Protein AF-A0A6J4REQ0-F1 (afdb_monomer_lite)

Foldseek 3Di:
DDDDDPDAQADEDADFDDDDDDPVDDDDADDDDDPPADPDVVSNFVVRLVVSVVVCPPPVNVVVCPPPDDPDDDDDDDFQEDQPPQDQFAQRYGYAFSSNRQDHVVVRDGRVRSVVLVVVQVVLVVVCVVVVHRHRVSSCVSVVVSCPPCSVPPVVSVVVVVVVVVDPCCVVCVVVVVVVCVPPPPPDD

pLDDT: mean 72.54, std 17.69, range [32.34, 97.62]

Organism: NCBI:txid349277

InterPro domains:
  IPR036188 FAD/NAD(P)-binding domain superfamily [G3DSA:3.50.50.60] (21-180)
  IPR036188 FAD/NAD(P)-binding domain superfamily [SSF51905] (8-167)
  IPR050407 Geranylgeranyl Reductase [PTHR42685] (25-147)

Structure (mmCIF, N/CA/C/O backbone):
data_AF-A0A6J4REQ0-F1
#
_entry.id   AF-A0A6J4REQ0-F1
#
loop_
_atom_site.group_PDB
_atom_site.id
_atom_site.type_symbol
_atom_site.label_atom_id
_atom_site.label_alt_id
_atom_site.label_comp_id
_atom_site.label_asym_id
_atom_site.label_entity_id
_atom_site.label_seq_id
_atom_site.pdbx_PDB_ins_code
_atom_site.Cartn_x
_atom_site.Cartn_y
_atom_site.Cartn_z
_atom_site.occupancy
_atom_site.B_iso_or_equiv
_atom_site.auth_seq_id
_atom_site.auth_comp_id
_atom_site.auth_asym_id
_atom_site.auth_atom_id
_atom_site.pdbx_PDB_model_num
ATOM 1 N N . MET A 1 1 ? -13.408 33.212 23.304 1.00 36.41 1 MET A N 1
ATOM 2 C CA . MET A 1 1 ? -12.923 32.969 21.928 1.00 36.41 1 MET A CA 1
ATOM 3 C C . MET A 1 1 ? -12.817 31.463 21.747 1.00 36.41 1 MET A C 1
ATOM 5 O O . MET A 1 1 ? -12.241 30.812 22.604 1.00 36.41 1 MET A O 1
ATOM 9 N N . GLN A 1 2 ? -13.510 30.929 20.742 1.00 41.34 2 GLN A N 1
ATOM 10 C CA . GLN A 1 2 ? -13.717 29.501 20.479 1.00 41.34 2 GLN A CA 1
ATOM 11 C C . GLN A 1 2 ? -12.450 28.873 19.875 1.00 41.34 2 GLN A C 1
ATOM 13 O O . GLN A 1 2 ? -11.990 29.359 18.849 1.00 41.34 2 GLN A O 1
ATOM 18 N N . ASN A 1 3 ? -11.938 27.787 20.460 1.00 39.38 3 ASN A N 1
ATOM 19 C CA . ASN A 1 3 ? -11.073 26.827 19.766 1.00 39.38 3 ASN A CA 1
ATOM 20 C C . ASN A 1 3 ? -11.840 25.503 19.726 1.00 39.38 3 ASN A C 1
ATOM 22 O O . ASN A 1 3 ? -11.927 24.807 20.733 1.00 39.38 3 ASN A O 1
ATOM 26 N N . GLY A 1 4 ? -12.479 25.214 18.592 1.00 41.38 4 GLY A N 1
ATOM 27 C CA . GLY A 1 4 ? -13.177 23.952 18.367 1.00 41.38 4 GLY A CA 1
ATOM 28 C C . GLY A 1 4 ? -12.172 22.809 18.263 1.00 41.38 4 GLY A C 1
ATOM 29 O O . GLY A 1 4 ? -11.427 22.721 17.289 1.00 41.38 4 GLY A O 1
ATOM 30 N N . GLU A 1 5 ? -12.140 21.948 19.275 1.00 46.41 5 GLU A N 1
ATOM 31 C CA . GLU A 1 5 ? -11.456 20.662 19.215 1.00 46.41 5 GLU A CA 1
ATOM 32 C C . GLU A 1 5 ? -12.194 19.770 18.210 1.00 46.41 5 GLU A C 1
ATOM 34 O O . GLU A 1 5 ? -13.300 19.298 18.472 1.00 46.41 5 GLU A O 1
ATOM 39 N N . ASN A 1 6 ? -11.598 19.533 17.043 1.00 42.44 6 ASN A N 1
ATOM 40 C CA . ASN A 1 6 ? -12.056 18.483 16.134 1.00 42.44 6 ASN A CA 1
ATOM 41 C C . ASN A 1 6 ? -11.695 17.114 16.739 1.00 42.44 6 ASN A C 1
ATOM 43 O O . ASN A 1 6 ? -10.712 16.486 16.346 1.00 42.44 6 ASN A O 1
ATOM 47 N N . GLY A 1 7 ? -12.457 16.680 17.745 1.00 55.59 7 GLY A N 1
ATOM 48 C CA . GLY A 1 7 ? -12.392 15.332 18.300 1.00 55.59 7 GLY A CA 1
ATOM 49 C C . GLY A 1 7 ? -13.097 14.350 17.368 1.00 55.59 7 GLY A C 1
ATOM 50 O O . GLY A 1 7 ? -14.272 14.526 17.054 1.00 55.59 7 GLY A O 1
ATOM 51 N N . PHE A 1 8 ? -12.385 13.324 16.909 1.00 71.56 8 PHE A N 1
ATOM 52 C CA . PHE A 1 8 ? -12.965 12.242 16.117 1.00 71.56 8 PHE A CA 1
ATOM 53 C C . PHE A 1 8 ? -13.113 10.995 16.988 1.00 71.56 8 PHE A C 1
ATOM 55 O O . PHE A 1 8 ? -12.131 10.529 17.562 1.00 71.56 8 PHE A O 1
ATOM 62 N N . ASP A 1 9 ? -14.317 10.422 17.035 1.00 78.25 9 ASP A N 1
ATOM 63 C CA . ASP A 1 9 ? -14.566 9.135 17.705 1.00 78.25 9 ASP A CA 1
ATOM 64 C C . ASP A 1 9 ? -13.905 7.960 16.955 1.00 78.25 9 ASP A C 1
ATOM 66 O O . ASP A 1 9 ? -13.489 6.961 17.547 1.00 78.25 9 ASP A O 1
ATOM 70 N N . LEU A 1 10 ? -13.813 8.079 15.625 1.00 76.38 10 LEU A N 1
ATOM 71 C CA . LEU A 1 10 ? -13.232 7.084 14.732 1.00 76.38 10 LEU A CA 1
ATOM 72 C C . LEU A 1 10 ? -12.588 7.755 13.519 1.00 76.38 10 LEU A C 1
ATOM 74 O O . LEU A 1 10 ? -13.236 8.509 12.795 1.00 76.38 10 LEU A O 1
ATOM 78 N N . VAL A 1 11 ? -11.338 7.395 13.248 1.00 76.94 11 VAL A N 1
ATOM 79 C CA . VAL A 1 11 ? -10.621 7.768 12.030 1.00 76.94 11 VAL A CA 1
ATOM 80 C C . VAL A 1 11 ? -10.490 6.538 11.136 1.00 76.94 11 VAL A C 1
ATOM 82 O O . VAL A 1 11 ? -10.014 5.484 11.564 1.00 76.94 11 VAL A O 1
ATOM 85 N N . VAL A 1 12 ? -10.902 6.671 9.875 1.00 75.69 12 VAL A N 1
ATOM 86 C CA . VAL A 1 12 ? -10.697 5.649 8.842 1.00 75.69 12 VAL A CA 1
ATOM 87 C C . VAL A 1 12 ? -9.703 6.194 7.827 1.00 75.69 12 VAL A C 1
ATOM 89 O O . VAL A 1 12 ? -9.982 7.181 7.152 1.00 75.69 12 VAL A O 1
ATOM 92 N N . VAL A 1 13 ? -8.536 5.559 7.722 1.00 76.81 13 VAL A N 1
ATOM 93 C CA . VAL A 1 13 ? -7.480 5.963 6.784 1.00 76.81 13 VAL A CA 1
ATOM 94 C C . VAL A 1 13 ? -7.410 4.950 5.655 1.00 76.81 13 VAL A C 1
ATOM 96 O O . VAL A 1 13 ? -7.183 3.765 5.904 1.00 76.81 13 VAL A O 1
ATOM 99 N N . GLY A 1 14 ? -7.584 5.417 4.420 1.00 48.62 14 GLY A N 1
ATOM 100 C CA . GLY A 1 14 ? -7.487 4.600 3.218 1.00 48.62 14 GLY A CA 1
ATOM 101 C C . GLY A 1 14 ? -6.702 5.298 2.115 1.00 48.62 14 GLY A C 1
ATOM 102 O O . GLY A 1 14 ? -6.758 6.516 1.980 1.00 48.62 14 GLY A O 1
ATOM 103 N N . ALA A 1 15 ? -5.990 4.507 1.323 1.00 54.12 15 ALA A N 1
ATOM 104 C CA . ALA A 1 15 ? -5.426 4.907 0.040 1.00 54.12 15 ALA A CA 1
ATOM 105 C C . ALA A 1 15 ? -5.624 3.745 -0.944 1.00 54.12 15 ALA A C 1
ATOM 107 O O . ALA A 1 15 ? -5.609 2.584 -0.528 1.00 54.12 15 ALA A O 1
ATOM 108 N N . GLY A 1 16 ? -5.883 4.062 -2.212 1.00 44.91 16 GLY A N 1
ATOM 109 C CA . GLY A 1 16 ? -5.980 3.091 -3.302 1.00 44.91 16 GLY A CA 1
ATOM 110 C C . GLY A 1 16 ? -4.956 3.418 -4.394 1.00 44.91 16 GLY A C 1
ATOM 111 O O . GLY A 1 16 ? -4.564 4.584 -4.500 1.00 44.91 16 GLY A O 1
ATOM 112 N N . PRO A 1 17 ? -4.527 2.439 -5.211 1.00 50.34 17 PRO A N 1
ATOM 113 C CA . PRO A 1 17 ? -3.577 2.703 -6.284 1.00 50.34 17 PRO A CA 1
ATOM 114 C C . PRO A 1 17 ? -4.143 3.665 -7.333 1.00 50.34 17 PRO A C 1
ATOM 116 O O . PRO A 1 17 ? -5.315 3.582 -7.704 1.00 50.34 17 PRO A O 1
ATOM 119 N N . GLY A 1 18 ? -3.278 4.553 -7.826 1.00 44.22 18 GLY A N 1
ATOM 120 C CA . GLY A 1 18 ? -3.540 5.390 -8.989 1.00 44.22 18 GLY A CA 1
ATOM 121 C C . GLY A 1 18 ? -3.428 4.586 -10.284 1.00 44.22 18 GLY A C 1
ATOM 122 O O . GLY A 1 18 ? -2.445 3.878 -10.490 1.00 44.22 18 GLY A O 1
ATOM 123 N N . GLY A 1 19 ? -4.439 4.728 -11.140 1.00 45.19 19 GLY A N 1
ATOM 124 C CA . GLY A 1 19 ? -4.422 4.278 -12.530 1.00 45.19 19 GLY A CA 1
ATOM 125 C C . GLY A 1 19 ? -5.603 3.380 -12.903 1.00 45.19 19 GLY A C 1
ATOM 126 O O . GLY A 1 19 ? -5.598 2.187 -12.612 1.00 45.19 19 GLY A O 1
ATOM 127 N N . MET A 1 20 ? -6.586 3.937 -13.617 1.00 40.56 20 MET A N 1
ATOM 128 C CA . MET A 1 20 ? -7.491 3.173 -14.487 1.00 40.56 20 MET A CA 1
ATOM 129 C C . MET A 1 20 ? -7.044 3.401 -15.931 1.00 40.56 20 MET A C 1
ATOM 131 O O . MET A 1 20 ? -6.957 4.547 -16.361 1.00 40.56 20 MET A O 1
ATOM 135 N N . GLY A 1 21 ? -6.752 2.331 -16.671 1.00 44.06 21 GLY A N 1
ATOM 136 C CA . GLY A 1 21 ? -6.619 2.407 -18.127 1.00 44.06 21 GLY A CA 1
ATOM 137 C C . GLY A 1 21 ? -7.996 2.298 -18.779 1.00 44.06 21 GLY A C 1
ATOM 138 O O . GLY A 1 21 ? -8.813 1.478 -18.357 1.00 44.06 21 GLY A O 1
ATOM 139 N N . THR A 1 22 ? -8.272 3.120 -19.788 1.00 43.06 22 THR A N 1
ATOM 140 C CA . THR A 1 22 ? -9.411 2.921 -20.702 1.00 43.06 22 THR A CA 1
ATOM 141 C C . THR A 1 22 ? -8.898 2.316 -22.011 1.00 43.06 22 THR A C 1
ATOM 143 O O . THR A 1 22 ? -7.693 2.192 -22.198 1.00 43.06 22 THR A O 1
ATOM 146 N N . ALA A 1 23 ? -9.777 1.961 -22.953 1.00 51.78 23 ALA A N 1
ATOM 147 C CA . ALA A 1 23 ? -9.372 1.373 -24.240 1.00 51.78 23 ALA A CA 1
ATOM 148 C C . ALA A 1 23 ? -8.386 2.233 -25.073 1.00 51.78 23 ALA A C 1
ATOM 150 O O . ALA A 1 23 ? -7.827 1.732 -26.042 1.00 51.78 23 ALA A O 1
ATOM 151 N N . HIS A 1 24 ? -8.175 3.504 -24.704 1.00 64.56 24 HIS A N 1
ATOM 152 C CA . HIS A 1 24 ? -7.255 4.437 -25.364 1.00 64.56 24 HIS A CA 1
ATOM 153 C C . HIS A 1 24 ? -5.950 4.686 -24.579 1.00 64.56 24 HIS A C 1
ATOM 155 O O . HIS A 1 24 ? -4.980 5.172 -25.150 1.00 64.56 24 HIS A O 1
ATOM 161 N N . TRP A 1 25 ? -5.902 4.370 -23.279 1.00 68.25 25 TRP A N 1
ATOM 162 C CA . TRP A 1 25 ? -4.785 4.738 -22.401 1.00 68.25 25 TRP A CA 1
ATOM 163 C C . TRP A 1 25 ? -4.261 3.526 -21.637 1.00 68.25 25 TRP A C 1
ATOM 165 O O . TRP A 1 25 ? -5.028 2.801 -21.002 1.00 68.25 25 TRP A O 1
ATOM 175 N N . ALA A 1 26 ? -2.941 3.349 -21.641 1.00 69.56 26 ALA A N 1
ATOM 176 C CA . ALA A 1 26 ? -2.263 2.321 -20.866 1.00 69.56 26 ALA A CA 1
ATOM 177 C C . ALA A 1 26 ? -1.323 2.965 -19.845 1.00 69.56 26 ALA A C 1
ATOM 179 O O . ALA A 1 26 ? -0.513 3.824 -20.185 1.00 69.56 26 ALA A O 1
ATOM 180 N N . ASN A 1 27 ? -1.407 2.513 -18.594 1.00 74.69 27 ASN A N 1
ATOM 181 C CA . ASN A 1 27 ? -0.426 2.876 -17.579 1.00 74.69 27 ASN A CA 1
ATOM 182 C C . ASN A 1 27 ? 0.785 1.953 -17.719 1.00 74.69 27 ASN A C 1
ATOM 184 O O . ASN A 1 27 ? 0.636 0.732 -17.663 1.00 74.69 27 ASN A O 1
ATOM 188 N N . VAL A 1 28 ? 1.973 2.535 -17.871 1.00 79.38 28 VAL A N 1
ATOM 189 C CA . VAL A 1 28 ? 3.236 1.795 -17.964 1.00 79.38 28 VAL A CA 1
ATOM 190 C C . VAL A 1 28 ? 4.142 2.234 -16.825 1.00 79.38 28 VAL A C 1
ATOM 192 O O . VAL A 1 28 ? 4.454 3.414 -16.676 1.00 79.38 28 VAL A O 1
ATOM 195 N N . GLY A 1 29 ? 4.578 1.283 -16.008 1.00 77.25 29 GLY A N 1
ATOM 196 C CA . GLY A 1 29 ? 5.401 1.569 -14.844 1.00 77.25 29 GLY A CA 1
ATOM 197 C C . GLY A 1 29 ? 6.173 0.350 -14.376 1.00 77.25 29 GLY A C 1
ATOM 198 O O . GLY A 1 29 ? 5.869 -0.782 -14.749 1.00 77.25 29 GLY A O 1
ATOM 199 N N . ILE A 1 30 ? 7.172 0.609 -13.540 1.00 75.81 30 ILE A N 1
ATOM 200 C CA . ILE A 1 30 ? 8.004 -0.410 -12.910 1.00 75.81 30 ILE A CA 1
ATOM 201 C C . ILE A 1 30 ? 7.782 -0.390 -11.399 1.00 75.81 30 ILE A C 1
ATOM 203 O O . ILE A 1 30 ? 7.617 0.670 -10.794 1.00 75.81 30 ILE A O 1
ATOM 207 N N . ALA A 1 31 ? 7.792 -1.567 -10.780 1.00 74.25 31 ALA A N 1
ATOM 208 C CA . ALA A 1 31 ? 7.807 -1.705 -9.331 1.00 74.25 31 ALA A CA 1
ATOM 209 C C . ALA A 1 31 ? 9.201 -2.165 -8.901 1.00 74.25 31 ALA A C 1
ATOM 211 O O . ALA A 1 31 ? 9.673 -3.214 -9.335 1.00 74.25 31 ALA A O 1
ATOM 212 N N . VAL A 1 32 ? 9.857 -1.385 -8.041 1.00 73.19 32 VAL A N 1
ATOM 213 C CA . VAL A 1 32 ? 11.215 -1.678 -7.573 1.00 73.19 32 VAL A CA 1
ATOM 214 C C . VAL A 1 32 ? 11.179 -2.008 -6.088 1.00 73.19 32 VAL A C 1
ATOM 216 O O . VAL A 1 32 ? 10.644 -1.251 -5.279 1.00 73.19 32 VAL A O 1
ATOM 219 N N . TYR A 1 33 ? 11.777 -3.139 -5.726 1.00 67.44 33 TYR A N 1
ATOM 220 C CA . TYR A 1 33 ? 12.016 -3.527 -4.343 1.00 67.44 33 TYR A CA 1
ATOM 221 C C . TYR A 1 33 ? 13.524 -3.650 -4.131 1.00 67.44 33 TYR A C 1
ATOM 223 O O . TYR A 1 33 ? 14.162 -4.522 -4.716 1.00 67.44 33 TYR A O 1
ATOM 231 N N . GLY A 1 34 ? 14.124 -2.776 -3.321 1.00 61.41 34 GLY A N 1
ATOM 232 C CA . GLY A 1 34 ? 15.576 -2.779 -3.161 1.00 61.41 34 GLY A CA 1
ATOM 233 C C . GLY A 1 34 ? 16.063 -2.042 -1.921 1.00 61.41 34 GLY A C 1
ATOM 234 O O . GLY A 1 34 ? 15.552 -0.984 -1.574 1.00 61.41 34 GLY A O 1
ATOM 235 N N . ARG A 1 35 ? 17.097 -2.599 -1.274 1.00 57.84 35 ARG A N 1
ATOM 236 C CA . ARG A 1 35 ? 17.858 -1.933 -0.196 1.00 57.84 35 ARG A CA 1
ATOM 237 C C . ARG A 1 35 ? 18.909 -0.945 -0.717 1.00 57.84 35 ARG A C 1
ATOM 239 O O . ARG A 1 35 ? 19.464 -0.198 0.075 1.00 57.84 35 ARG A O 1
ATOM 246 N N . ASN A 1 36 ? 19.173 -0.960 -2.025 1.00 65.69 36 ASN A N 1
ATOM 247 C CA . ASN A 1 36 ? 20.242 -0.194 -2.674 1.00 65.69 36 ASN A CA 1
ATOM 248 C C . ASN A 1 36 ? 19.720 1.047 -3.420 1.00 65.69 36 ASN A C 1
ATOM 250 O O . ASN A 1 36 ? 20.429 1.603 -4.253 1.00 65.69 36 ASN A O 1
ATOM 254 N N . LEU A 1 37 ? 18.474 1.456 -3.164 1.00 78.00 37 LEU A N 1
ATOM 255 C CA . LEU A 1 37 ? 17.953 2.717 -3.680 1.00 78.00 37 LEU A CA 1
ATOM 256 C C . LEU A 1 37 ? 18.476 3.885 -2.828 1.00 78.00 37 LEU A C 1
ATOM 258 O O . LEU A 1 37 ? 18.645 3.715 -1.615 1.00 78.00 37 LEU A O 1
ATOM 262 N N . PRO A 1 38 ? 18.721 5.067 -3.423 1.00 82.44 38 PRO A N 1
ATOM 263 C CA . PRO A 1 38 ? 19.097 6.249 -2.660 1.00 82.44 38 PRO A CA 1
ATOM 264 C C . PRO A 1 38 ? 18.040 6.573 -1.599 1.00 82.44 38 PRO A C 1
ATOM 266 O O . PRO A 1 38 ? 16.843 6.505 -1.866 1.00 82.44 38 PRO A O 1
ATOM 269 N N . GLY A 1 39 ? 18.480 6.931 -0.392 1.00 80.94 39 GLY A N 1
ATOM 270 C CA . GLY A 1 39 ? 17.570 7.372 0.671 1.00 80.94 39 GLY A CA 1
ATOM 271 C C . GLY A 1 39 ? 17.142 8.837 0.540 1.00 80.94 39 GLY A C 1
ATOM 272 O O . GLY A 1 39 ? 16.127 9.232 1.105 1.00 80.94 39 GLY A O 1
ATOM 273 N N . GLU A 1 40 ? 17.917 9.645 -0.190 1.00 89.25 40 GLU A N 1
ATOM 274 C CA . GLU A 1 40 ? 17.600 11.051 -0.445 1.00 89.25 40 GLU A CA 1
ATOM 275 C C . GLU A 1 40 ? 16.492 11.144 -1.518 1.00 89.25 40 GLU A C 1
ATOM 277 O O . GLU A 1 40 ? 16.629 10.505 -2.566 1.00 89.25 40 GLU A O 1
ATOM 282 N N . PRO A 1 41 ? 15.387 11.881 -1.276 1.00 86.12 41 PRO A N 1
ATOM 283 C CA . PRO A 1 41 ? 14.215 11.869 -2.154 1.00 86.12 41 PRO A CA 1
ATOM 284 C C . PRO A 1 41 ? 14.475 12.247 -3.615 1.00 86.12 41 PRO A C 1
ATOM 286 O O . PRO A 1 41 ? 13.915 11.609 -4.507 1.00 86.12 41 PRO A O 1
ATOM 289 N N . ALA A 1 42 ? 15.303 13.259 -3.888 1.00 88.12 42 ALA A N 1
ATOM 290 C CA . ALA A 1 42 ? 15.570 13.681 -5.263 1.00 88.12 42 ALA A CA 1
ATOM 291 C C . ALA A 1 42 ? 16.422 12.646 -6.014 1.00 88.12 42 ALA A C 1
ATOM 293 O O . ALA A 1 42 ? 16.123 12.304 -7.159 1.00 88.12 42 ALA A O 1
ATOM 294 N N . ALA A 1 43 ? 17.440 12.092 -5.355 1.00 88.00 43 ALA A N 1
ATOM 295 C CA . ALA A 1 43 ? 18.263 11.013 -5.885 1.00 88.00 43 ALA A CA 1
ATOM 296 C C . ALA A 1 43 ? 17.451 9.728 -6.109 1.00 88.00 43 ALA A C 1
ATOM 298 O O . ALA A 1 43 ? 17.657 9.041 -7.110 1.00 88.00 43 ALA A O 1
ATOM 299 N N . LEU A 1 44 ? 16.508 9.416 -5.215 1.00 86.56 44 LEU A N 1
ATOM 300 C CA . LEU A 1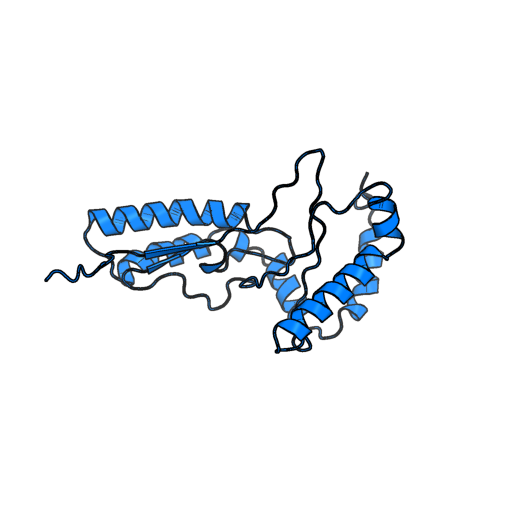 44 ? 15.582 8.295 -5.370 1.00 86.56 44 LEU A CA 1
ATOM 301 C C . LEU A 1 44 ? 14.721 8.471 -6.621 1.00 86.56 44 LEU A C 1
ATOM 303 O O . LEU A 1 44 ? 14.662 7.575 -7.459 1.00 86.56 44 LEU A O 1
ATOM 307 N N . GLU A 1 45 ? 14.084 9.632 -6.764 1.00 87.88 45 GLU A N 1
ATOM 308 C CA . GLU A 1 45 ? 13.236 9.941 -7.914 1.00 87.88 45 GLU A CA 1
ATOM 309 C C . GLU A 1 45 ? 14.029 9.873 -9.227 1.00 87.88 45 GLU A C 1
ATOM 311 O O . GLU A 1 45 ? 13.567 9.275 -10.199 1.00 87.88 45 GLU A O 1
ATOM 316 N N . ALA A 1 46 ? 15.249 10.418 -9.253 1.00 88.81 46 ALA A N 1
ATOM 317 C CA . ALA A 1 46 ? 16.135 10.352 -10.413 1.00 88.81 46 ALA A CA 1
ATOM 318 C C . ALA A 1 46 ? 16.512 8.906 -10.777 1.00 88.81 46 ALA A C 1
ATOM 320 O O . ALA A 1 46 ? 16.453 8.531 -11.949 1.00 88.81 46 ALA A O 1
ATOM 321 N N . ALA A 1 47 ? 16.842 8.074 -9.784 1.00 88.00 47 ALA A N 1
ATOM 322 C CA . ALA A 1 47 ? 17.153 6.664 -10.001 1.00 88.00 47 ALA A CA 1
ATOM 323 C C . ALA A 1 47 ? 15.946 5.891 -10.556 1.00 88.00 47 ALA A C 1
ATOM 325 O O . ALA A 1 47 ? 16.090 5.120 -11.503 1.00 88.00 47 ALA A O 1
ATOM 326 N N . LEU A 1 48 ? 14.745 6.127 -10.017 1.00 88.00 48 LEU A N 1
ATOM 327 C CA . LEU A 1 48 ? 13.516 5.495 -10.504 1.00 88.00 48 LEU A CA 1
ATOM 328 C C . LEU A 1 48 ? 13.183 5.919 -11.940 1.00 88.00 48 LEU A C 1
ATOM 330 O O . LEU A 1 48 ? 12.792 5.072 -12.742 1.00 88.00 48 LEU A O 1
ATOM 334 N N . ARG A 1 49 ? 13.395 7.195 -12.288 1.00 88.19 49 ARG A N 1
ATOM 335 C CA . ARG A 1 49 ? 13.240 7.688 -13.667 1.00 88.19 49 ARG A CA 1
ATOM 336 C C . ARG A 1 49 ? 14.221 7.027 -14.623 1.00 88.19 49 ARG A C 1
ATOM 338 O O . ARG A 1 49 ? 13.810 6.638 -15.710 1.00 88.19 49 ARG A O 1
ATOM 345 N N . SER A 1 50 ? 15.483 6.878 -14.218 1.00 89.12 50 SER A N 1
ATOM 346 C CA . SER A 1 50 ? 16.490 6.178 -15.024 1.00 89.12 50 SER A CA 1
ATOM 347 C C . SER A 1 50 ? 16.065 4.738 -15.293 1.00 89.12 50 SER A C 1
ATOM 349 O O . SER A 1 50 ? 15.995 4.333 -16.445 1.00 89.12 50 SER A O 1
ATOM 351 N N . LEU A 1 51 ? 15.680 4.000 -14.246 1.00 87.00 51 LEU A N 1
ATOM 352 C CA . LEU A 1 51 ? 15.236 2.611 -14.374 1.00 87.00 51 LEU A CA 1
ATOM 353 C C . LEU A 1 51 ? 13.999 2.470 -15.271 1.00 87.00 51 LEU A C 1
ATOM 355 O O . LEU A 1 51 ? 13.905 1.521 -16.046 1.00 87.00 51 LEU A O 1
ATOM 359 N N . GLN A 1 52 ? 13.039 3.396 -15.175 1.00 88.00 52 GLN A N 1
ATOM 360 C CA . GLN A 1 52 ? 11.877 3.382 -16.062 1.00 88.00 52 GLN A CA 1
ATOM 361 C C . GLN A 1 52 ? 12.288 3.687 -17.507 1.00 88.00 52 GLN A C 1
ATOM 363 O O . GLN A 1 52 ? 11.789 3.037 -18.421 1.00 88.00 52 GLN A O 1
ATOM 368 N N . GLY A 1 53 ? 13.195 4.644 -17.718 1.00 89.00 53 GLY A N 1
ATOM 369 C CA . GLY A 1 53 ? 13.737 4.967 -19.036 1.00 89.00 53 GLY A CA 1
ATOM 370 C C . GLY A 1 53 ? 14.407 3.762 -19.694 1.00 89.00 53 GLY A C 1
ATOM 371 O O . GLY A 1 53 ? 14.089 3.446 -20.838 1.00 89.00 53 GLY A O 1
ATOM 372 N N . ASP A 1 54 ? 15.246 3.046 -18.945 1.00 89.62 54 ASP A N 1
ATOM 373 C CA . ASP A 1 54 ? 15.911 1.827 -19.412 1.00 89.62 54 ASP A CA 1
ATOM 374 C C . ASP A 1 54 ? 14.884 0.742 -19.779 1.00 89.62 54 ASP A C 1
ATOM 376 O O . ASP A 1 54 ? 14.951 0.162 -20.860 1.00 89.62 54 ASP A O 1
ATOM 380 N N . PHE A 1 55 ? 13.865 0.531 -18.938 1.00 86.75 55 PHE A N 1
ATOM 381 C CA . PHE A 1 55 ? 12.778 -0.411 -19.222 1.00 86.75 55 PHE A CA 1
ATOM 382 C C . PHE A 1 55 ? 11.983 -0.049 -20.486 1.00 86.75 55 PHE A C 1
ATOM 384 O O . PHE A 1 55 ? 11.646 -0.925 -21.279 1.00 86.75 55 PHE A O 1
ATOM 391 N N . LEU A 1 56 ? 11.676 1.232 -20.695 1.00 88.31 56 LEU A N 1
ATOM 392 C CA . LEU A 1 56 ? 10.961 1.693 -21.889 1.00 88.31 56 LEU A CA 1
ATOM 393 C C . LEU A 1 56 ? 11.811 1.562 -23.162 1.00 88.31 56 LEU A C 1
ATOM 395 O O . LEU A 1 56 ? 11.252 1.423 -24.250 1.00 88.31 56 LEU A O 1
ATOM 399 N N . ALA A 1 57 ? 13.140 1.597 -23.030 1.00 90.56 57 ALA A N 1
ATOM 400 C CA . ALA A 1 57 ? 14.080 1.415 -24.130 1.00 90.56 57 ALA A CA 1
ATOM 401 C C . ALA A 1 57 ? 14.269 -0.058 -24.538 1.00 90.56 57 ALA A C 1
ATOM 403 O O . ALA A 1 57 ? 14.819 -0.318 -25.612 1.00 90.56 57 ALA A O 1
ATOM 404 N N . GLU A 1 58 ? 13.798 -1.020 -23.736 1.00 89.62 58 GLU A N 1
ATOM 405 C CA . GLU A 1 58 ? 13.877 -2.442 -24.075 1.00 89.62 58 GLU A CA 1
ATOM 406 C C . GLU A 1 58 ? 13.175 -2.732 -25.416 1.00 89.62 58 GLU A C 1
ATOM 408 O O . GLU A 1 58 ? 12.017 -2.338 -25.604 1.00 89.62 58 GLU A O 1
ATOM 413 N N . PRO A 1 59 ? 13.805 -3.460 -26.362 1.00 91.31 59 PRO A N 1
ATOM 414 C CA . PRO A 1 59 ? 13.286 -3.609 -27.725 1.00 91.31 59 PRO A CA 1
ATOM 415 C C . PRO A 1 59 ? 11.882 -4.216 -27.829 1.00 91.31 59 PRO A C 1
ATOM 417 O O . PRO A 1 59 ? 11.175 -3.988 -28.813 1.00 91.31 59 PRO A O 1
ATOM 420 N N . GLU A 1 60 ? 11.485 -5.047 -26.864 1.00 85.31 60 GLU A N 1
ATOM 421 C CA . GLU A 1 60 ? 10.139 -5.622 -26.797 1.00 85.31 60 GLU A CA 1
ATOM 422 C C . GLU A 1 60 ? 9.111 -4.571 -26.353 1.00 85.31 60 GLU A C 1
ATOM 424 O O . GLU A 1 60 ? 8.091 -4.396 -27.020 1.00 85.31 60 GLU A O 1
ATOM 429 N N . VAL A 1 61 ? 9.425 -3.806 -25.306 1.00 83.69 61 VAL A N 1
ATOM 430 C CA . VAL A 1 61 ? 8.565 -2.751 -24.750 1.00 83.69 61 VAL A CA 1
ATOM 431 C C . VAL A 1 61 ? 8.417 -1.595 -25.737 1.00 83.69 61 VAL A C 1
ATOM 433 O O . VAL A 1 61 ? 7.297 -1.186 -26.042 1.00 83.69 61 VAL A O 1
ATOM 436 N N . ALA A 1 62 ? 9.522 -1.128 -26.320 1.00 88.06 62 ALA A N 1
ATOM 437 C CA . ALA A 1 62 ? 9.518 -0.069 -27.327 1.00 88.06 62 ALA A CA 1
ATOM 438 C C . ALA A 1 62 ? 8.659 -0.433 -28.551 1.00 88.06 62 ALA A C 1
ATOM 440 O O . ALA A 1 62 ? 7.985 0.422 -29.127 1.00 88.06 62 ALA A O 1
ATOM 441 N N . ARG A 1 63 ? 8.635 -1.716 -28.937 1.00 88.75 63 ARG A N 1
ATOM 442 C CA . ARG A 1 63 ? 7.779 -2.212 -30.023 1.00 88.75 63 ARG A CA 1
ATOM 443 C C . ARG A 1 63 ? 6.307 -2.242 -29.623 1.00 88.75 63 ARG A C 1
ATOM 445 O O . ARG A 1 63 ? 5.468 -1.851 -30.428 1.00 88.75 63 ARG A O 1
ATOM 452 N N . MET A 1 64 ? 5.993 -2.682 -28.403 1.00 84.38 64 MET A N 1
ATOM 453 C CA . MET A 1 64 ? 4.622 -2.681 -27.874 1.00 84.38 64 MET A CA 1
ATOM 454 C C . MET A 1 64 ? 4.039 -1.268 -27.783 1.00 84.38 64 MET A C 1
ATOM 456 O O . MET A 1 64 ? 2.852 -1.080 -28.024 1.00 84.38 64 MET A O 1
ATOM 460 N N . LEU A 1 65 ? 4.876 -0.283 -27.458 1.00 87.56 65 LEU A N 1
ATOM 461 C CA . LEU A 1 65 ? 4.498 1.125 -27.325 1.00 87.56 65 LEU A CA 1
ATOM 462 C C . LEU A 1 65 ? 4.706 1.925 -28.619 1.00 87.56 65 LEU A C 1
ATOM 464 O O . LEU A 1 65 ? 4.685 3.155 -28.598 1.00 87.56 65 LEU A O 1
ATOM 468 N N . SER A 1 66 ? 4.919 1.255 -29.755 1.00 90.88 66 SER A N 1
ATOM 469 C CA . SER A 1 66 ? 5.133 1.934 -31.031 1.00 90.88 66 SER A CA 1
ATOM 470 C C . SER A 1 66 ? 3.929 2.811 -31.388 1.00 90.88 66 SER A C 1
ATOM 472 O O . SER A 1 66 ? 2.796 2.337 -31.448 1.00 90.88 66 SER A O 1
ATOM 474 N N . GLY A 1 67 ? 4.178 4.104 -31.611 1.00 88.06 67 GLY A N 1
ATOM 475 C CA . GLY A 1 67 ? 3.132 5.089 -31.903 1.00 88.06 67 GLY A CA 1
ATOM 476 C C . GLY A 1 67 ? 2.403 5.644 -30.675 1.00 88.06 67 GLY A C 1
ATOM 477 O O . GLY A 1 67 ? 1.537 6.499 -30.840 1.00 88.06 67 GLY A O 1
ATOM 478 N N . ALA A 1 68 ? 2.752 5.212 -29.459 1.00 87.69 68 ALA A N 1
ATOM 479 C CA . ALA A 1 68 ? 2.258 5.825 -28.233 1.00 87.69 68 ALA A CA 1
ATOM 480 C C . ALA A 1 68 ? 3.031 7.113 -27.908 1.00 87.69 68 ALA A C 1
ATOM 482 O O . ALA A 1 68 ? 4.237 7.212 -28.141 1.00 87.69 68 ALA A O 1
ATOM 483 N N . SER A 1 69 ? 2.341 8.086 -27.316 1.00 87.25 69 SER A N 1
ATOM 484 C CA . SER A 1 69 ? 2.943 9.285 -26.731 1.00 87.25 69 SER A CA 1
ATOM 485 C C . SER A 1 69 ? 2.692 9.312 -25.222 1.00 87.25 69 SER A C 1
ATOM 487 O O . SER A 1 69 ? 1.589 8.970 -24.791 1.00 87.25 69 SER A O 1
ATOM 489 N N . PRO A 1 70 ? 3.677 9.714 -24.402 1.00 86.00 70 PRO A N 1
ATOM 490 C CA . PRO A 1 70 ? 3.457 9.894 -22.975 1.00 86.00 70 PRO A CA 1
ATOM 491 C C . PRO A 1 70 ? 2.509 11.074 -22.734 1.00 86.00 70 PRO A C 1
ATOM 493 O O . PRO A 1 70 ? 2.784 12.186 -23.179 1.00 86.00 70 PRO A O 1
ATOM 496 N N . GLU A 1 71 ? 1.413 10.823 -22.020 1.00 84.88 71 GLU A N 1
ATOM 497 C CA . GLU A 1 71 ? 0.441 11.863 -21.646 1.00 84.88 71 GLU A CA 1
ATOM 498 C C . GLU A 1 71 ? 0.901 12.661 -20.422 1.00 84.88 71 GLU A C 1
ATOM 500 O O . GLU A 1 71 ? 0.690 13.866 -20.312 1.00 84.88 71 GLU A O 1
ATOM 505 N N . GLU A 1 72 ? 1.570 11.979 -19.494 1.00 82.06 72 GLU A N 1
ATOM 506 C CA . GLU A 1 72 ? 2.000 12.544 -18.225 1.00 82.06 72 GLU A CA 1
ATOM 507 C C . GLU A 1 72 ? 3.468 12.221 -17.949 1.00 82.06 72 GLU A C 1
ATOM 509 O O . GLU A 1 72 ? 4.047 11.257 -18.458 1.00 82.06 72 GLU A O 1
ATOM 514 N N . THR A 1 73 ? 4.075 13.036 -17.087 1.00 82.31 73 THR A N 1
ATOM 515 C CA . THR A 1 73 ? 5.405 12.748 -16.550 1.00 82.31 73 THR A CA 1
ATOM 516 C C . THR A 1 73 ? 5.309 11.615 -15.530 1.00 82.31 73 THR A C 1
ATOM 518 O O . THR A 1 73 ? 4.413 11.620 -14.688 1.00 82.31 73 THR A O 1
ATOM 521 N N . MET A 1 74 ? 6.274 10.686 -15.537 1.00 81.50 74 MET A N 1
ATOM 522 C CA . MET A 1 74 ? 6.366 9.641 -14.509 1.00 81.50 74 MET A CA 1
ATOM 523 C C . MET A 1 74 ? 6.283 10.247 -13.106 1.00 81.50 74 MET A C 1
ATOM 525 O O . MET A 1 74 ? 7.001 11.204 -12.805 1.00 81.50 74 MET A O 1
ATOM 529 N N . ALA A 1 75 ? 5.470 9.644 -12.246 1.00 80.38 75 ALA A N 1
ATOM 530 C CA . ALA A 1 75 ? 5.453 9.909 -10.818 1.00 80.38 75 ALA A CA 1
ATOM 531 C C . ALA A 1 75 ? 5.724 8.611 -10.053 1.00 80.38 75 ALA A C 1
ATOM 533 O O . ALA A 1 75 ? 5.125 7.576 -10.352 1.00 80.38 75 ALA A O 1
ATOM 534 N N . SER A 1 76 ? 6.599 8.664 -9.049 1.00 79.19 76 SER A N 1
ATOM 535 C CA . SER A 1 76 ? 6.804 7.539 -8.142 1.00 79.19 76 SER A CA 1
ATOM 536 C C . SER A 1 76 ? 5.853 7.598 -6.942 1.00 79.19 76 SER A C 1
ATOM 538 O O . SER A 1 76 ? 5.411 8.662 -6.496 1.00 79.19 76 SER A O 1
ATOM 540 N N . ARG A 1 77 ? 5.500 6.424 -6.413 1.00 76.75 77 ARG A N 1
ATOM 541 C CA . ARG A 1 77 ? 4.728 6.274 -5.176 1.00 76.75 77 ARG A CA 1
ATOM 542 C C . ARG A 1 77 ? 5.329 5.146 -4.352 1.00 76.75 77 ARG A C 1
ATOM 544 O O . ARG A 1 77 ? 5.703 4.105 -4.889 1.00 76.75 77 ARG A O 1
ATOM 551 N N . ILE A 1 78 ? 5.394 5.353 -3.040 1.00 73.56 78 ILE A N 1
ATOM 552 C CA . ILE A 1 78 ? 5.791 4.309 -2.097 1.00 73.56 78 ILE A CA 1
ATOM 553 C C . ILE A 1 78 ? 4.542 3.530 -1.707 1.00 73.56 78 ILE A C 1
ATOM 555 O O . ILE A 1 78 ? 3.575 4.105 -1.207 1.00 73.56 78 ILE A O 1
ATOM 559 N N . PHE A 1 79 ? 4.592 2.216 -1.897 1.00 66.44 79 PHE A N 1
ATOM 560 C CA . PHE A 1 79 ? 3.531 1.308 -1.485 1.00 66.44 79 PHE A CA 1
ATOM 561 C C . PHE A 1 79 ? 3.944 0.560 -0.221 1.00 66.44 79 PHE A C 1
ATOM 563 O O . PHE A 1 79 ? 5.054 0.030 -0.125 1.00 66.44 79 PHE A O 1
ATOM 570 N N . ALA A 1 80 ? 3.033 0.474 0.747 1.00 62.97 80 ALA A N 1
ATOM 571 C CA . ALA A 1 80 ? 3.208 -0.398 1.900 1.00 62.97 80 ALA A CA 1
ATOM 572 C C . ALA A 1 80 ? 3.052 -1.859 1.442 1.00 62.97 80 ALA A C 1
ATOM 574 O O . ALA A 1 80 ? 1.950 -2.404 1.376 1.00 62.97 80 ALA A O 1
ATOM 575 N N . SER A 1 81 ? 4.166 -2.485 1.063 1.00 58.28 81 SER A N 1
ATOM 576 C CA . SER A 1 81 ? 4.152 -3.820 0.464 1.00 58.28 81 SER A CA 1
ATOM 577 C C . SER A 1 81 ? 3.756 -4.914 1.462 1.00 58.28 81 SER A C 1
ATOM 579 O O . SER A 1 81 ? 4.237 -4.967 2.595 1.00 58.28 81 SER A O 1
ATOM 581 N N . SER A 1 82 ? 2.930 -5.850 0.988 1.00 56.22 82 SER A N 1
ATOM 582 C CA . SER A 1 82 ? 2.753 -7.213 1.522 1.00 56.22 82 SER A CA 1
ATOM 583 C C . SER A 1 82 ? 2.088 -7.360 2.896 1.00 56.22 82 SER A C 1
ATOM 585 O O . SER A 1 82 ? 1.942 -8.483 3.377 1.00 56.22 82 SER A O 1
ATOM 587 N N . GLY A 1 83 ? 1.655 -6.271 3.539 1.00 57.94 83 GLY A N 1
ATOM 588 C CA . GLY A 1 83 ? 0.765 -6.322 4.707 1.00 57.94 83 GLY A CA 1
ATOM 589 C C . GLY A 1 83 ? 1.326 -7.006 5.964 1.00 57.94 83 GLY A C 1
ATOM 590 O O . GLY A 1 83 ? 0.568 -7.202 6.925 1.00 57.94 83 GLY A O 1
ATOM 591 N N . TYR A 1 84 ? 2.616 -7.359 5.971 1.00 55.44 84 TYR A N 1
ATOM 592 C CA . TYR A 1 84 ? 3.306 -8.015 7.081 1.00 55.44 84 TYR A CA 1
ATOM 593 C C . TYR A 1 84 ? 3.571 -7.007 8.197 1.00 55.44 84 TYR A C 1
ATOM 595 O O . TYR A 1 84 ? 4.087 -5.921 7.955 1.00 55.44 84 TYR A O 1
ATOM 603 N N . GLY A 1 85 ? 3.170 -7.341 9.425 1.00 63.47 85 GLY A N 1
ATOM 604 C CA . GLY A 1 85 ? 3.330 -6.445 10.577 1.00 63.47 85 GLY A CA 1
ATOM 605 C C . GLY A 1 85 ? 2.454 -5.185 10.552 1.00 63.47 85 GLY A C 1
ATOM 606 O O . GLY A 1 85 ? 2.501 -4.405 11.501 1.00 63.47 85 GLY A O 1
ATOM 607 N N . VAL A 1 86 ? 1.613 -4.985 9.526 1.00 77.25 86 VAL A N 1
ATOM 608 C CA . VAL A 1 86 ? 0.717 -3.823 9.461 1.00 77.25 86 VAL A CA 1
ATOM 609 C C . VAL A 1 86 ? -0.367 -3.951 10.525 1.00 77.25 86 VAL A C 1
ATOM 611 O O . VAL A 1 86 ? -1.244 -4.823 10.470 1.00 77.25 86 VAL A O 1
ATOM 614 N N . ARG A 1 87 ? -0.328 -3.039 11.497 1.00 84.56 87 ARG A N 1
ATOM 615 C CA . ARG A 1 87 ? -1.376 -2.888 12.502 1.00 84.56 87 ARG A CA 1
ATOM 616 C C . ARG A 1 87 ? -2.583 -2.213 11.861 1.00 84.56 87 ARG A C 1
ATOM 618 O O . ARG A 1 87 ? -2.585 -1.010 11.637 1.00 84.56 87 ARG A O 1
ATOM 625 N N . ARG A 1 88 ? -3.628 -2.985 11.570 1.00 86.50 88 ARG A N 1
ATOM 626 C CA . ARG A 1 88 ? -4.815 -2.491 10.847 1.00 86.50 88 ARG A CA 1
ATOM 627 C C . ARG A 1 88 ? -5.839 -1.787 11.737 1.00 86.50 88 ARG A C 1
ATOM 629 O O . ARG A 1 88 ? -6.691 -1.070 11.225 1.00 86.50 88 ARG A O 1
ATOM 636 N N . THR A 1 89 ? -5.767 -1.998 13.049 1.00 91.81 89 THR A N 1
ATOM 637 C CA . THR A 1 89 ? -6.775 -1.527 14.010 1.00 91.81 89 THR A CA 1
ATOM 638 C C . THR A 1 89 ? -6.139 -1.080 15.315 1.00 91.81 89 THR A C 1
ATOM 640 O O . THR A 1 89 ? -5.276 -1.782 15.853 1.00 91.81 89 THR A O 1
ATOM 643 N N . GLU A 1 90 ? -6.626 0.030 15.858 1.00 93.38 90 GLU A N 1
ATOM 644 C CA . GLU A 1 90 ? -6.359 0.525 17.216 1.00 93.38 90 GLU A CA 1
ATOM 645 C C . GLU A 1 90 ? -7.653 1.092 17.807 1.00 93.38 90 GLU A C 1
ATOM 647 O O . GLU A 1 90 ? -8.675 1.096 17.125 1.00 93.38 90 GLU A O 1
ATOM 652 N N . ALA A 1 91 ? -7.630 1.562 19.056 1.00 93.25 91 ALA A N 1
ATOM 653 C CA . ALA A 1 91 ? -8.778 2.286 19.593 1.00 93.25 91 ALA A CA 1
ATOM 654 C C . ALA A 1 91 ? -9.0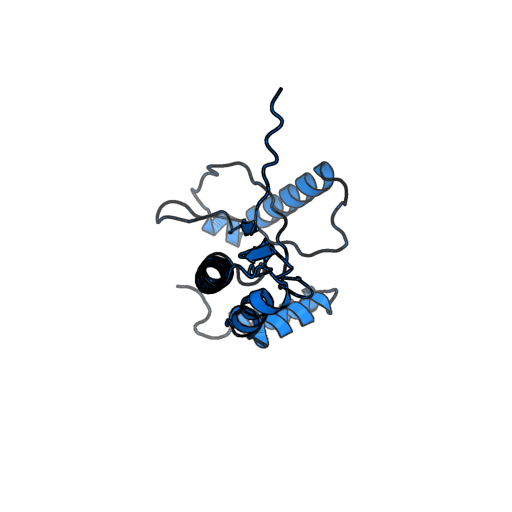21 3.550 18.748 1.00 93.25 91 ALA A C 1
ATOM 656 O O . ALA A 1 91 ? -8.085 4.308 18.503 1.00 93.25 91 ALA A O 1
ATOM 657 N N . GLY A 1 92 ? -10.246 3.725 18.252 1.00 92.19 92 GLY A N 1
ATOM 658 C CA . GLY A 1 92 ? -10.635 4.852 17.402 1.00 92.19 92 GLY A CA 1
ATOM 659 C C . GLY A 1 92 ? -9.975 4.895 16.018 1.00 92.19 92 GLY A C 1
ATOM 660 O O . GLY A 1 92 ? -10.067 5.921 15.350 1.00 92.19 92 GLY A O 1
ATOM 661 N N . LEU A 1 93 ? -9.315 3.824 15.550 1.00 92.38 93 LEU A N 1
ATOM 662 C CA . LEU A 1 93 ? -8.591 3.846 14.272 1.00 92.38 93 LEU A CA 1
ATOM 663 C C . LEU A 1 93 ? -8.764 2.562 13.456 1.00 92.38 93 LEU A C 1
ATOM 665 O O . LEU A 1 93 ? -8.416 1.464 13.903 1.00 92.38 93 LEU A O 1
ATOM 669 N N . LEU A 1 94 ? -9.200 2.729 12.205 1.00 91.81 94 LEU A N 1
ATOM 670 C CA . LEU A 1 94 ? -9.218 1.694 11.172 1.00 91.81 94 LEU A CA 1
ATOM 671 C C . LEU A 1 94 ? -8.311 2.094 10.004 1.00 91.81 94 LEU A C 1
ATOM 673 O O . LEU A 1 94 ? -8.469 3.160 9.410 1.00 91.81 94 LEU A O 1
ATOM 677 N N . ARG A 1 95 ? -7.380 1.211 9.637 1.00 89.94 95 ARG A N 1
ATOM 678 C CA . ARG A 1 95 ? -6.534 1.362 8.446 1.00 89.94 95 ARG A CA 1
ATOM 679 C C . ARG A 1 95 ? -7.012 0.418 7.343 1.00 89.94 95 ARG A C 1
ATOM 681 O O . ARG A 1 95 ? -7.149 -0.791 7.550 1.00 89.94 95 ARG A O 1
ATOM 688 N N . VAL A 1 96 ? -7.268 0.967 6.166 1.00 88.56 96 VAL A N 1
ATOM 689 C CA . VAL A 1 96 ? -7.913 0.300 5.026 1.00 88.56 96 VAL A CA 1
ATOM 690 C C . VAL A 1 96 ? -7.087 0.559 3.761 1.00 88.56 96 VAL A C 1
ATOM 692 O O . VAL A 1 96 ? -6.249 1.458 3.740 1.00 88.56 96 VAL A O 1
ATOM 695 N N . GLY A 1 97 ? -7.262 -0.241 2.709 1.00 81.38 97 GLY A N 1
ATOM 696 C CA . GLY A 1 97 ? -6.509 -0.059 1.464 1.00 81.38 97 GLY A CA 1
ATOM 697 C C . GLY A 1 97 ? -5.001 -0.225 1.671 1.00 81.38 97 GLY A C 1
ATOM 698 O O . GLY A 1 97 ? -4.568 -1.118 2.412 1.00 81.38 97 GLY A O 1
ATOM 699 N N . ASP A 1 98 ? -4.201 0.634 1.053 1.00 78.94 98 ASP A N 1
ATOM 700 C CA . ASP A 1 98 ? -2.738 0.599 1.152 1.00 78.94 98 ASP A CA 1
ATOM 701 C C . ASP A 1 98 ? -2.261 0.894 2.581 1.00 78.94 98 ASP A C 1
ATOM 703 O O . ASP A 1 98 ? -1.341 0.245 3.072 1.00 78.94 98 ASP A O 1
ATOM 707 N N . ALA A 1 99 ? -2.958 1.769 3.319 1.00 81.00 99 ALA A N 1
ATOM 708 C CA . ALA A 1 99 ? -2.687 2.012 4.741 1.00 81.00 99 ALA A CA 1
ATOM 709 C C . ALA A 1 99 ? -2.938 0.762 5.607 1.00 81.00 99 ALA A C 1
ATOM 711 O O . ALA A 1 99 ? -2.323 0.577 6.658 1.00 81.00 99 ALA A O 1
ATOM 712 N N . GLY A 1 100 ? -3.844 -0.110 5.157 1.00 81.50 100 GLY A N 1
ATOM 713 C CA . GLY A 1 100 ? -4.094 -1.435 5.718 1.00 81.50 100 GLY A CA 1
ATOM 714 C C . GLY A 1 100 ? -3.219 -2.542 5.117 1.00 81.50 100 GLY A C 1
ATOM 715 O O . GLY A 1 100 ? -3.431 -3.710 5.444 1.00 81.50 100 GLY A O 1
ATOM 716 N N . GLY A 1 101 ? -2.261 -2.218 4.244 1.00 78.75 101 GLY A N 1
ATOM 717 C CA . GLY A 1 101 ? -1.359 -3.176 3.605 1.00 78.75 101 GLY A CA 1
ATOM 718 C C . GLY A 1 101 ? -2.088 -4.194 2.731 1.00 78.75 101 GLY A C 1
ATOM 719 O O . GLY A 1 101 ? -1.877 -5.395 2.899 1.00 78.75 101 GLY A O 1
ATOM 720 N N . THR A 1 102 ? -3.006 -3.726 1.880 1.00 75.62 102 THR A N 1
ATOM 721 C CA . THR A 1 102 ? -3.761 -4.574 0.933 1.00 75.62 102 THR A CA 1
ATOM 722 C C . THR A 1 102 ? -3.279 -4.463 -0.518 1.00 75.62 102 THR A C 1
ATOM 724 O O . THR A 1 102 ? -3.745 -5.228 -1.358 1.00 75.62 102 THR A O 1
ATOM 727 N N . SER A 1 103 ? -2.312 -3.584 -0.803 1.00 73.44 103 SER A N 1
ATOM 728 C CA . SER A 1 103 ? -1.600 -3.507 -2.084 1.00 73.44 103 SER A CA 1
ATOM 729 C C . SER A 1 103 ? -0.549 -4.604 -2.232 1.00 73.44 103 SER A C 1
ATOM 731 O O . SER A 1 103 ? 0.251 -4.840 -1.318 1.00 73.44 103 SER A O 1
ATOM 733 N N . HIS A 1 104 ? -0.487 -5.207 -3.417 1.00 68.38 104 HIS A N 1
ATOM 734 C CA . HIS A 1 104 ? 0.491 -6.220 -3.773 1.00 68.38 104 HIS A CA 1
ATOM 735 C C . HIS A 1 104 ? 1.254 -5.831 -5.058 1.00 68.38 104 HIS A C 1
ATOM 737 O O . HIS A 1 104 ? 0.805 -6.121 -6.167 1.00 68.38 104 HIS A O 1
ATOM 743 N N . PRO A 1 105 ? 2.434 -5.191 -4.938 1.00 61.72 105 PRO A N 1
ATOM 744 C CA . PRO A 1 105 ? 3.115 -4.575 -6.080 1.00 61.72 105 PRO A CA 1
ATOM 745 C C . PRO A 1 105 ? 3.585 -5.582 -7.138 1.00 61.72 105 PRO A C 1
ATOM 747 O O . PRO A 1 105 ? 3.658 -5.236 -8.308 1.00 61.72 105 PRO A O 1
ATOM 750 N N . VAL A 1 106 ? 3.860 -6.835 -6.753 1.00 61.47 106 VAL A N 1
ATOM 751 C CA . VAL A 1 106 ? 4.335 -7.874 -7.690 1.00 61.47 106 VAL A CA 1
ATOM 752 C C . VAL A 1 106 ? 3.222 -8.404 -8.594 1.00 61.47 106 VAL A C 1
ATOM 754 O O . VAL A 1 106 ? 3.480 -8.722 -9.747 1.00 61.47 106 VAL A O 1
ATOM 757 N N . SER A 1 107 ? 1.990 -8.510 -8.093 1.00 63.41 107 SER A N 1
ATOM 758 C CA . SER A 1 107 ? 0.860 -8.968 -8.913 1.00 63.41 107 SER A CA 1
ATOM 759 C C . SER A 1 107 ? 0.152 -7.812 -9.622 1.00 63.41 107 SER A C 1
ATOM 761 O O . SER A 1 107 ? -0.739 -8.053 -10.428 1.00 63.41 107 SER A O 1
ATOM 763 N N . GLY A 1 108 ? 0.507 -6.560 -9.302 1.00 64.12 108 GLY A N 1
ATOM 764 C CA . GLY A 1 108 ? -0.223 -5.371 -9.748 1.00 64.12 108 GLY A CA 1
ATOM 765 C C . GLY A 1 108 ? -1.612 -5.229 -9.112 1.00 64.12 108 GLY A C 1
ATOM 766 O O . GLY A 1 108 ? -2.360 -4.313 -9.449 1.00 64.12 108 GLY A O 1
ATOM 767 N N . GLU A 1 109 ? -1.981 -6.110 -8.180 1.00 70.00 109 GLU A N 1
ATOM 768 C CA . GLU A 1 109 ? -3.289 -6.092 -7.537 1.00 70.00 109 GLU A CA 1
ATOM 769 C C . GLU A 1 109 ? -3.275 -5.173 -6.309 1.00 70.00 109 GLU A C 1
ATOM 771 O O . GLU A 1 109 ? -2.449 -5.302 -5.408 1.00 70.00 109 GLU A O 1
ATOM 776 N N . GLY A 1 110 ? -4.233 -4.252 -6.232 1.00 72.25 110 GL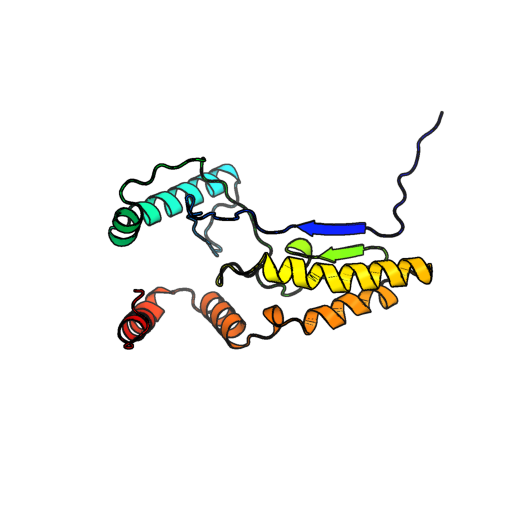Y A N 1
ATOM 777 C CA . GLY A 1 110 ? -4.390 -3.382 -5.062 1.00 72.25 110 GLY A CA 1
ATOM 778 C C . GLY A 1 110 ? -5.762 -2.732 -4.992 1.00 72.25 110 GLY A C 1
ATOM 779 O O . GLY A 1 110 ? -6.397 -2.769 -3.945 1.00 72.25 110 GLY A O 1
ATOM 780 N N . ILE A 1 111 ? -6.289 -2.250 -6.124 1.00 75.25 111 ILE A N 1
ATOM 781 C CA . ILE A 1 111 ? -7.619 -1.617 -6.194 1.00 75.25 111 ILE A CA 1
ATOM 782 C C . ILE A 1 111 ? -8.711 -2.593 -5.740 1.00 75.25 111 ILE A C 1
ATOM 784 O O . ILE A 1 111 ? -9.492 -2.283 -4.842 1.00 75.25 111 ILE A O 1
ATOM 788 N N . GLY A 1 112 ? -8.738 -3.801 -6.314 1.00 75.50 112 GLY A N 1
ATOM 789 C CA . GLY A 1 112 ? -9.733 -4.817 -5.965 1.00 75.50 112 GLY A CA 1
ATOM 790 C C . GLY A 1 112 ? -9.706 -5.184 -4.480 1.00 75.50 112 GLY A C 1
ATOM 791 O O . GLY A 1 112 ? -10.759 -5.331 -3.862 1.00 75.50 112 GLY A O 1
ATOM 792 N N . PHE A 1 113 ? -8.519 -5.269 -3.878 1.00 75.88 113 PHE A N 1
ATOM 793 C CA . PHE A 1 113 ? -8.378 -5.599 -2.461 1.00 75.88 113 PHE A CA 1
ATOM 794 C C . PHE A 1 113 ? -8.666 -4.422 -1.537 1.00 75.88 113 PHE A C 1
ATOM 796 O O . PHE A 1 113 ? -9.278 -4.627 -0.492 1.00 75.88 113 PHE A O 1
ATOM 803 N N . ALA A 1 114 ? -8.314 -3.199 -1.929 1.00 80.19 114 ALA A N 1
ATOM 804 C CA . ALA A 1 114 ? -8.687 -1.994 -1.202 1.00 80.19 114 ALA A CA 1
ATOM 805 C C . ALA A 1 114 ? -10.215 -1.844 -1.139 1.00 80.19 114 ALA A C 1
ATOM 807 O O . ALA A 1 114 ? -10.769 -1.594 -0.066 1.00 80.19 114 ALA A O 1
ATOM 808 N N . LEU A 1 115 ? -10.910 -2.097 -2.254 1.00 82.81 115 LEU A N 1
ATOM 809 C CA . LEU A 1 115 ? -12.375 -2.112 -2.310 1.00 82.81 115 LEU A CA 1
ATOM 810 C C . LEU A 1 115 ? -12.968 -3.232 -1.444 1.00 82.81 115 LEU A C 1
ATOM 812 O O . LEU A 1 115 ? -13.885 -2.991 -0.656 1.00 82.81 115 LEU A O 1
ATOM 816 N N . GLN A 1 116 ? -12.416 -4.446 -1.531 1.00 82.06 116 GLN A N 1
ATOM 817 C CA . GLN A 1 116 ? -12.843 -5.567 -0.689 1.00 82.06 116 GLN A CA 1
ATOM 818 C C . GLN A 1 116 ? -12.605 -5.313 0.804 1.00 82.06 116 GLN A C 1
ATOM 820 O O . GLN A 1 116 ? -13.412 -5.755 1.615 1.00 82.06 116 GLN A O 1
ATOM 825 N N . ALA A 1 117 ? -11.544 -4.591 1.172 1.00 84.62 117 ALA A N 1
ATOM 826 C CA . ALA A 1 117 ? -11.240 -4.189 2.543 1.00 84.62 117 ALA A CA 1
ATOM 827 C C . ALA A 1 117 ? -12.173 -3.083 3.060 1.00 84.62 117 ALA A C 1
ATOM 829 O O . ALA A 1 117 ? -12.520 -3.070 4.243 1.00 84.62 117 ALA A O 1
ATOM 830 N N . GLY A 1 118 ? -12.620 -2.182 2.180 1.00 87.81 118 GLY A N 1
ATOM 831 C CA . GLY A 1 118 ? -13.541 -1.095 2.519 1.00 87.81 118 GLY A CA 1
ATOM 832 C C . GLY A 1 118 ? -14.876 -1.588 3.069 1.00 87.81 118 GLY A C 1
ATOM 833 O O . GLY A 1 118 ? -15.370 -1.072 4.070 1.00 87.81 118 GLY A O 1
ATOM 834 N N . ARG A 1 119 ? -15.437 -2.642 2.474 1.00 89.06 119 ARG A N 1
ATOM 835 C CA . ARG A 1 119 ? -16.737 -3.195 2.879 1.00 89.06 119 ARG A CA 1
ATOM 836 C C . ARG A 1 119 ? -16.788 -3.685 4.342 1.00 89.06 119 ARG A C 1
ATOM 838 O O . ARG A 1 119 ? -17.671 -3.231 5.070 1.00 89.06 119 ARG A O 1
ATOM 845 N N . PRO A 1 120 ? -15.897 -4.575 4.824 1.00 91.19 120 PRO A N 1
ATOM 846 C CA . PRO A 1 120 ? -15.874 -4.961 6.231 1.00 91.19 120 PRO A CA 1
ATOM 847 C C . PRO A 1 120 ? -15.464 -3.799 7.143 1.00 91.19 120 PRO A C 1
ATOM 849 O O . PRO A 1 120 ? -16.012 -3.696 8.237 1.00 91.19 120 PRO A O 1
ATOM 852 N N . ALA A 1 121 ? -14.572 -2.897 6.711 1.00 92.81 121 ALA A N 1
ATOM 853 C CA . ALA A 1 121 ? -14.218 -1.715 7.502 1.00 92.81 121 ALA A CA 1
ATOM 854 C C . ALA A 1 121 ? -15.445 -0.836 7.800 1.00 92.81 121 ALA A C 1
ATOM 856 O O . ALA A 1 121 ? -15.653 -0.450 8.948 1.00 92.81 121 ALA A O 1
ATOM 857 N N . ALA A 1 122 ? -16.300 -0.594 6.800 1.00 93.19 122 ALA A N 1
ATOM 858 C CA . ALA A 1 122 ? -17.554 0.136 6.974 1.00 93.19 122 ALA A CA 1
ATOM 859 C C . ALA A 1 122 ? -18.509 -0.571 7.952 1.00 93.19 122 ALA A C 1
ATOM 861 O O . ALA A 1 122 ? -19.107 0.078 8.807 1.00 93.19 122 ALA A O 1
ATOM 862 N N . GLY A 1 123 ? -18.607 -1.903 7.880 1.00 95.38 123 GLY A N 1
ATOM 863 C CA . GLY A 1 123 ? -19.415 -2.691 8.816 1.00 95.38 123 GLY A CA 1
ATOM 864 C C . GLY A 1 123 ? -18.944 -2.564 10.269 1.00 95.38 123 GLY A C 1
ATOM 865 O O . GLY A 1 123 ? -19.758 -2.361 11.167 1.00 95.38 123 GLY A O 1
ATOM 866 N N . TRP A 1 124 ? -17.632 -2.619 10.507 1.00 96.38 124 TRP A N 1
ATOM 867 C CA . TRP A 1 124 ? -17.065 -2.459 11.851 1.00 96.38 124 TRP A CA 1
ATOM 868 C C . TRP A 1 124 ? -17.120 -1.019 12.362 1.00 96.38 124 TRP A C 1
ATOM 870 O O . TRP A 1 124 ? -17.341 -0.816 13.553 1.00 96.38 124 TRP A O 1
ATOM 880 N N . ALA A 1 125 ? -16.987 -0.028 11.480 1.00 94.88 125 ALA A N 1
ATOM 881 C CA . ALA A 1 125 ? -17.213 1.373 11.822 1.00 94.88 125 ALA A CA 1
ATOM 882 C C . ALA A 1 125 ? -18.665 1.616 12.264 1.00 94.88 125 ALA A C 1
ATOM 884 O O . ALA A 1 125 ? -18.905 2.240 13.298 1.00 94.88 125 ALA A O 1
ATOM 885 N N . TYR A 1 126 ? -19.631 1.068 11.518 1.00 96.81 126 TYR A N 1
ATOM 886 C CA . TYR A 1 126 ? -21.047 1.127 11.876 1.00 96.81 126 TYR A CA 1
ATOM 887 C C . TYR A 1 126 ? -21.318 0.451 13.223 1.00 96.81 126 TYR A C 1
ATOM 889 O O . TYR A 1 126 ? -22.005 1.016 14.070 1.00 96.81 126 TYR A O 1
ATOM 897 N N . GLU A 1 127 ? -20.747 -0.731 13.452 1.00 96.75 127 GLU A N 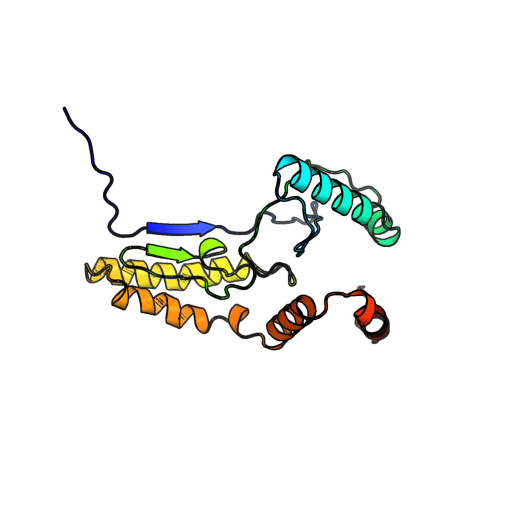1
ATOM 898 C CA . GLU A 1 127 ? -20.944 -1.462 14.701 1.00 96.75 127 GLU A CA 1
ATOM 899 C C . GLU A 1 127 ? -20.358 -0.726 15.913 1.00 96.75 127 GLU A C 1
ATOM 901 O O . GLU A 1 127 ? -21.008 -0.649 16.958 1.00 96.75 127 GLU A O 1
ATOM 906 N N . ALA A 1 128 ? -19.169 -0.137 15.762 1.00 96.38 128 ALA A N 1
ATOM 907 C CA . ALA A 1 128 ? -18.546 0.706 16.778 1.00 96.38 128 ALA A CA 1
ATOM 908 C C . ALA A 1 128 ? -19.413 1.921 17.117 1.00 96.38 128 ALA A C 1
ATOM 910 O O . ALA A 1 128 ? -19.697 2.183 18.287 1.00 96.38 128 ALA A O 1
ATOM 911 N N . HIS A 1 129 ? -19.926 2.601 16.090 1.00 96.06 129 HIS A N 1
ATOM 912 C CA . HIS A 1 129 ? -20.831 3.730 16.266 1.00 96.06 129 HIS A CA 1
ATOM 913 C C . HIS A 1 129 ? -22.129 3.323 16.977 1.00 96.06 129 HIS A C 1
ATOM 915 O O . HIS A 1 129 ? -22.517 3.947 17.965 1.00 96.06 129 HIS A O 1
ATOM 921 N N . ARG A 1 130 ? -22.768 2.235 16.530 1.00 97.62 130 ARG A N 1
ATOM 922 C CA . ARG A 1 130 ? -24.018 1.710 17.098 1.00 97.62 130 ARG A CA 1
ATOM 923 C C . ARG A 1 130 ? -23.877 1.344 18.576 1.00 97.62 130 ARG A C 1
ATOM 925 O O . ARG A 1 130 ? -24.808 1.558 19.346 1.00 97.62 130 ARG A O 1
ATOM 932 N N . ARG A 1 131 ? -22.730 0.785 18.971 1.00 96.88 131 ARG A N 1
ATOM 933 C CA . ARG A 1 131 ? -22.436 0.398 20.361 1.00 96.88 131 ARG A CA 1
ATOM 934 C C . ARG A 1 131 ? -21.839 1.524 21.203 1.00 96.88 131 ARG A C 1
ATOM 936 O O . ARG A 1 131 ? -21.694 1.328 22.405 1.00 96.88 131 ARG A O 1
ATOM 943 N N . ARG A 1 132 ? -21.492 2.667 20.594 1.00 96.12 132 ARG A N 1
ATOM 944 C CA . ARG A 1 132 ? -20.662 3.719 21.211 1.00 96.12 132 ARG A CA 1
ATOM 945 C C . ARG A 1 132 ? -19.355 3.156 21.788 1.00 96.12 132 ARG A C 1
ATOM 947 O O . ARG A 1 132 ? -18.885 3.601 22.829 1.00 96.12 132 ARG A O 1
ATOM 954 N N . ASP A 1 133 ? -18.784 2.162 21.115 1.00 96.56 133 ASP A N 1
ATOM 955 C CA . ASP A 1 133 ? -17.583 1.455 21.548 1.00 96.56 133 ASP A CA 1
ATOM 956 C C . ASP A 1 133 ? -16.548 1.487 20.423 1.00 96.56 133 ASP A C 1
ATOM 958 O O . ASP A 1 133 ? -16.666 0.783 19.426 1.00 96.56 133 ASP A O 1
ATOM 962 N N . PHE A 1 134 ? -15.524 2.319 20.589 1.00 94.62 134 PHE A N 1
ATOM 963 C CA . PHE A 1 134 ? -14.416 2.462 19.640 1.00 94.62 134 PHE A CA 1
ATOM 964 C C . PHE A 1 134 ? -13.137 1.806 20.162 1.00 94.62 134 PHE A C 1
ATOM 966 O O . PHE A 1 134 ? -12.030 2.146 19.743 1.00 94.62 134 PHE A O 1
ATOM 973 N N . SER A 1 135 ? -13.262 0.874 21.105 1.00 96.38 135 SER A N 1
ATOM 974 C CA . SER A 1 135 ? -12.125 0.181 21.691 1.00 96.38 135 SER A CA 1
ATOM 975 C C . SER A 1 135 ? -11.361 -0.652 20.659 1.00 96.38 135 SER A C 1
ATOM 977 O O . SER A 1 135 ? -11.898 -1.166 19.672 1.00 96.38 135 SER A O 1
ATOM 979 N N . ALA A 1 136 ? -10.070 -0.849 20.930 1.00 93.75 136 ALA A N 1
ATOM 980 C CA . ALA A 1 136 ? -9.239 -1.732 20.122 1.00 93.75 136 ALA A CA 1
ATOM 981 C C . ALA A 1 136 ? -9.783 -3.174 20.093 1.00 93.75 136 ALA A C 1
ATOM 983 O O . ALA A 1 136 ? -9.593 -3.876 19.099 1.00 93.75 136 ALA A O 1
ATOM 984 N N . SER A 1 137 ? -10.462 -3.622 21.157 1.00 96.06 137 SER A N 1
ATOM 985 C CA . SER A 1 137 ? -11.046 -4.963 21.241 1.00 96.06 137 SER A CA 1
ATOM 986 C C . SER A 1 137 ? -12.196 -5.138 20.253 1.00 96.06 137 SER A C 1
ATOM 988 O O . SER A 1 137 ? -12.178 -6.124 19.511 1.00 96.06 137 SER A O 1
ATOM 990 N N . LEU A 1 138 ? -13.136 -4.189 20.163 1.00 95.94 138 LEU A N 1
ATOM 991 C CA . LEU A 1 138 ? -14.208 -4.253 19.168 1.00 95.94 138 LEU A CA 1
ATOM 992 C C . LEU A 1 138 ? -13.640 -4.157 17.748 1.00 95.94 138 LEU A C 1
ATOM 994 O O . LEU A 1 138 ? -13.882 -5.037 16.920 1.00 95.94 138 LEU A O 1
ATOM 998 N N . LEU A 1 139 ? -12.814 -3.141 17.481 1.00 95.50 139 LEU A N 1
ATOM 999 C CA . LEU A 1 139 ? -12.277 -2.889 16.141 1.00 95.50 139 LEU A CA 1
ATOM 1000 C C . LEU A 1 139 ? -11.352 -4.015 15.649 1.00 95.50 139 LEU A C 1
ATOM 1002 O O . LEU A 1 139 ? -11.268 -4.242 14.443 1.00 95.50 139 LEU A O 1
ATOM 1006 N N . SER A 1 140 ? -10.737 -4.805 16.541 1.00 93.88 140 SER A N 1
ATOM 1007 C CA . SER A 1 140 ? -9.962 -6.005 16.170 1.00 93.88 140 SER A CA 1
ATOM 1008 C C . SER A 1 140 ? -10.759 -7.039 15.358 1.00 93.88 140 SER A C 1
ATOM 1010 O O . SER A 1 140 ? -10.169 -7.881 14.673 1.00 93.88 140 SER A O 1
ATOM 1012 N N . GLY A 1 141 ? -12.094 -6.974 15.393 1.00 92.50 141 GLY A N 1
ATOM 1013 C CA . GLY A 1 141 ? -12.976 -7.741 14.523 1.00 92.50 141 GLY A CA 1
ATOM 1014 C C . GLY A 1 141 ? -12.679 -7.540 13.035 1.00 92.50 141 GLY A C 1
ATOM 1015 O O . GLY A 1 141 ? -12.532 -8.528 12.312 1.00 92.50 141 GLY A O 1
ATOM 1016 N N . TYR A 1 142 ? -12.452 -6.295 12.602 1.00 92.25 142 TYR A N 1
ATOM 1017 C CA . TYR A 1 142 ? -12.030 -5.991 11.231 1.00 92.25 142 TYR A CA 1
ATOM 1018 C C . TYR A 1 142 ? -10.675 -6.633 10.911 1.00 92.25 142 TYR A C 1
ATOM 1020 O O . TYR A 1 142 ? -10.545 -7.322 9.901 1.00 92.25 142 TYR A O 1
ATOM 1028 N N . SER A 1 143 ? -9.690 -6.498 11.810 1.00 88.31 143 SER A N 1
ATOM 1029 C CA . SER A 1 143 ? -8.366 -7.127 11.663 1.00 88.31 143 SER A CA 1
ATOM 1030 C C . SER A 1 143 ? -8.440 -8.648 11.507 1.00 88.31 143 SER A C 1
ATOM 1032 O O . SER A 1 143 ? -7.637 -9.226 10.778 1.00 88.31 143 SER A O 1
ATOM 1034 N N . ARG A 1 144 ? -9.375 -9.322 12.185 1.00 87.88 144 ARG A N 1
ATOM 1035 C CA . ARG A 1 144 ? -9.588 -10.770 12.023 1.00 87.88 144 ARG A CA 1
ATOM 1036 C C . ARG A 1 144 ? -10.260 -11.101 10.698 1.00 87.88 144 ARG A C 1
ATOM 1038 O O . ARG A 1 144 ? -9.825 -12.026 10.024 1.00 87.88 144 ARG A O 1
ATOM 1045 N N . GLN A 1 145 ? -11.271 -10.331 10.313 1.00 87.06 145 GLN A N 1
ATOM 1046 C CA . GLN A 1 145 ? -12.024 -10.558 9.083 1.00 87.06 145 GLN A CA 1
ATOM 1047 C C . GLN A 1 145 ? -11.161 -10.352 7.833 1.00 87.06 145 GLN A C 1
ATOM 1049 O O . GLN A 1 145 ? -11.234 -11.144 6.898 1.00 87.06 145 GLN A O 1
ATOM 1054 N N . ILE A 1 146 ? -10.290 -9.339 7.832 1.00 80.88 146 ILE A N 1
ATOM 1055 C CA . ILE A 1 146 ? -9.425 -9.048 6.685 1.00 80.88 146 ILE A CA 1
ATOM 1056 C C . ILE A 1 146 ? -8.258 -10.021 6.531 1.00 80.88 146 ILE A C 1
ATOM 1058 O O . ILE A 1 146 ? -7.806 -10.235 5.415 1.00 80.88 146 ILE A O 1
ATOM 1062 N N . LYS A 1 147 ? -7.809 -10.682 7.607 1.00 71.19 147 LYS A N 1
ATOM 1063 C CA . LYS A 1 147 ? -6.825 -11.775 7.500 1.00 71.19 147 LYS A CA 1
ATOM 1064 C C . LYS A 1 147 ? -7.332 -12.950 6.653 1.00 71.19 147 LYS A C 1
ATOM 1066 O O . LYS A 1 147 ? -6.511 -13.697 6.138 1.00 71.19 147 LYS A O 1
ATOM 1071 N N . GLY A 1 148 ? -8.652 -13.104 6.513 1.00 61.97 148 GLY A N 1
ATOM 1072 C CA . GLY A 1 148 ? -9.281 -14.120 5.665 1.00 61.97 148 GLY A CA 1
ATOM 1073 C C . GLY A 1 148 ? -9.532 -13.691 4.214 1.00 61.97 148 GLY A C 1
ATOM 1074 O O . GLY A 1 148 ? -9.996 -14.512 3.428 1.00 61.97 148 GLY A O 1
ATOM 1075 N N . LEU A 1 149 ? -9.256 -12.434 3.837 1.00 62.91 149 LEU A N 1
ATOM 1076 C CA . LEU A 1 149 ? -9.368 -11.981 2.446 1.00 62.91 149 LEU A CA 1
ATOM 1077 C C . LEU A 1 149 ? -8.219 -12.570 1.606 1.00 62.91 149 LEU A C 1
ATOM 1079 O O . LEU A 1 149 ? -7.059 -12.547 2.019 1.00 62.91 149 LEU A O 1
ATOM 1083 N N . HIS A 1 150 ? -8.553 -13.094 0.420 1.00 50.91 150 HIS A N 1
ATOM 1084 C CA . HIS A 1 150 ? -7.684 -13.909 -0.445 1.00 50.91 150 HIS A CA 1
ATOM 1085 C C . HIS A 1 150 ? -6.293 -13.311 -0.766 1.00 50.91 150 HIS A C 1
ATOM 1087 O O . HIS A 1 150 ? -5.365 -14.074 -1.032 1.00 50.91 150 HIS A O 1
ATOM 1093 N N . SER A 1 151 ? -6.098 -11.990 -0.679 1.00 47.47 151 SER A N 1
ATOM 1094 C CA . SER A 1 151 ? -4.800 -11.321 -0.892 1.00 47.47 151 SER A CA 1
ATOM 1095 C C . SER A 1 151 ? -3.722 -11.663 0.142 1.00 47.47 151 SER A C 1
ATOM 1097 O O . SER A 1 151 ? -2.532 -11.576 -0.150 1.00 47.47 151 SER A O 1
ATOM 1099 N N . LEU A 1 152 ? -4.115 -12.082 1.347 1.00 49.47 152 LEU A N 1
ATOM 1100 C CA . LEU A 1 152 ? -3.202 -12.524 2.410 1.00 49.47 152 LEU A CA 1
ATOM 1101 C C . LEU A 1 152 ? -3.063 -14.051 2.471 1.00 49.47 152 LEU A C 1
ATOM 1103 O O . LEU A 1 152 ? -2.369 -14.561 3.349 1.00 49.47 152 LEU A O 1
ATOM 1107 N N . ALA A 1 153 ? -3.726 -14.773 1.566 1.00 47.53 153 ALA A N 1
ATOM 1108 C CA . ALA A 1 153 ? -3.869 -16.223 1.612 1.00 47.53 153 ALA A CA 1
ATOM 1109 C C . ALA A 1 153 ? -3.456 -16.923 0.309 1.00 47.53 153 ALA A C 1
ATOM 1111 O O . ALA A 1 153 ? -3.731 -18.108 0.163 1.00 47.53 153 ALA A O 1
ATOM 1112 N N . GLN A 1 154 ? -2.796 -16.239 -0.633 1.00 50.25 154 GLN A N 1
ATOM 1113 C CA . GLN A 1 154 ? -2.095 -16.915 -1.727 1.00 50.25 154 GLN A CA 1
ATOM 1114 C C . GLN A 1 154 ? -0.699 -17.333 -1.243 1.00 50.25 154 GLN A C 1
ATOM 1116 O O . GLN A 1 154 ? 0.232 -16.521 -1.302 1.00 50.25 154 GLN A O 1
ATOM 1121 N N . PRO A 1 155 ? -0.504 -18.586 -0.784 1.00 48.44 155 PRO A N 1
ATOM 1122 C CA . PRO A 1 155 ? 0.815 -19.081 -0.417 1.00 48.44 155 PRO A CA 1
ATOM 1123 C C . PRO A 1 155 ? 1.783 -19.019 -1.598 1.00 48.44 155 PRO A C 1
ATOM 1125 O O . PRO A 1 155 ? 2.973 -18.903 -1.372 1.00 48.44 155 PRO A O 1
ATOM 1128 N N . THR A 1 156 ? 1.302 -19.040 -2.846 1.00 50.59 156 THR A N 1
ATOM 1129 C CA . THR A 1 156 ? 2.120 -18.908 -4.061 1.00 50.59 156 THR A CA 1
ATOM 1130 C C . THR A 1 156 ? 2.712 -17.513 -4.209 1.00 50.59 156 THR A C 1
ATOM 1132 O O . THR A 1 156 ? 3.916 -17.383 -4.386 1.00 50.59 156 THR A O 1
ATOM 1135 N N . THR A 1 157 ? 1.901 -16.470 -4.064 1.00 49.97 157 THR A N 1
ATOM 1136 C CA . THR A 1 157 ? 2.345 -15.074 -4.143 1.00 49.97 157 THR A CA 1
ATOM 1137 C C . THR A 1 157 ? 3.203 -14.701 -2.932 1.00 49.97 157 THR A C 1
ATOM 1139 O O . THR A 1 157 ? 4.234 -14.049 -3.076 1.00 49.97 157 THR A O 1
ATOM 1142 N N . GLN A 1 158 ? 2.860 -15.203 -1.743 1.00 54.03 158 GLN A N 1
ATOM 1143 C CA . GLN A 1 158 ? 3.676 -15.042 -0.535 1.00 54.03 158 GLN A CA 1
ATOM 1144 C C . GLN A 1 158 ? 4.988 -15.825 -0.588 1.00 54.03 158 GLN A C 1
ATOM 1146 O O . GLN A 1 158 ? 6.015 -15.309 -0.152 1.00 54.03 158 GLN A O 1
ATOM 1151 N N . ALA A 1 159 ? 4.984 -17.045 -1.128 1.00 56.38 159 ALA A N 1
ATOM 1152 C CA . ALA A 1 159 ? 6.195 -17.824 -1.349 1.00 56.38 159 ALA A CA 1
ATOM 1153 C C . ALA A 1 159 ? 7.064 -17.167 -2.413 1.00 56.38 159 ALA A C 1
ATOM 1155 O O . ALA A 1 159 ? 8.265 -17.078 -2.204 1.00 56.38 159 ALA A O 1
ATOM 1156 N N . LE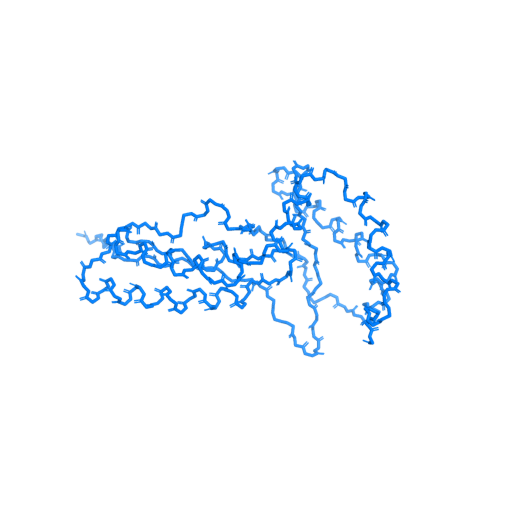U A 1 160 ? 6.479 -16.644 -3.493 1.00 56.75 160 LEU A N 1
ATOM 1157 C CA . LEU A 1 160 ? 7.205 -15.924 -4.533 1.00 56.75 160 LEU A CA 1
ATOM 1158 C C . LEU A 1 160 ? 7.830 -14.645 -3.971 1.00 56.75 160 LEU A C 1
ATOM 1160 O O . LEU A 1 160 ? 9.027 -14.456 -4.116 1.00 56.75 160 LEU A O 1
ATOM 1164 N N . VAL A 1 161 ? 7.082 -13.817 -3.237 1.00 56.25 161 VAL A N 1
ATOM 1165 C CA . VAL A 1 161 ? 7.631 -12.617 -2.581 1.00 56.25 161 VAL A CA 1
ATOM 1166 C C . VAL A 1 161 ? 8.671 -12.987 -1.526 1.00 56.25 161 VAL A C 1
ATOM 1168 O O . VAL A 1 161 ? 9.723 -12.364 -1.463 1.00 56.25 161 VAL A O 1
ATOM 1171 N N . SER A 1 162 ? 8.436 -14.017 -0.710 1.00 55.19 162 SER A N 1
ATOM 1172 C CA . SER A 1 162 ? 9.425 -14.489 0.267 1.00 55.19 162 SER A CA 1
ATOM 1173 C C . SER A 1 162 ? 10.670 -15.074 -0.403 1.00 55.19 162 SER A C 1
ATOM 1175 O O . SER A 1 162 ? 11.745 -15.009 0.192 1.00 55.19 162 SER A O 1
ATOM 1177 N N . LEU A 1 163 ? 10.539 -15.668 -1.588 1.00 59.00 163 LEU A N 1
ATOM 1178 C CA . LEU A 1 163 ? 11.634 -16.220 -2.376 1.00 59.00 163 LEU A CA 1
ATOM 1179 C C . LEU A 1 163 ? 12.435 -15.087 -3.020 1.00 59.00 163 LEU A C 1
ATOM 1181 O O . LEU A 1 163 ? 13.641 -15.029 -2.822 1.00 59.00 163 LEU A O 1
ATOM 1185 N N . VAL A 1 164 ? 11.764 -14.132 -3.666 1.00 58.62 164 VAL A N 1
ATOM 1186 C CA . VAL A 1 164 ? 12.349 -12.891 -4.200 1.00 58.62 164 VAL A CA 1
ATOM 1187 C C . VAL A 1 164 ? 13.069 -12.111 -3.094 1.00 58.62 164 VAL A C 1
ATOM 1189 O O . VAL A 1 164 ? 14.191 -11.662 -3.280 1.00 58.62 164 VAL A O 1
ATOM 1192 N N . ASN A 1 165 ? 12.485 -12.026 -1.895 1.00 54.12 165 ASN A N 1
ATOM 1193 C CA . ASN A 1 165 ? 13.096 -11.347 -0.749 1.00 54.12 165 ASN A CA 1
ATOM 1194 C C . ASN A 1 165 ? 14.291 -12.100 -0.137 1.00 54.12 165 ASN A C 1
ATOM 1196 O O . ASN A 1 165 ? 15.086 -11.483 0.574 1.00 54.12 165 ASN A O 1
ATOM 1200 N N . ARG A 1 166 ? 14.406 -13.419 -0.348 1.00 57.50 166 ARG A N 1
ATOM 1201 C CA . ARG A 1 166 ? 15.521 -14.251 0.153 1.00 57.50 166 ARG A CA 1
ATOM 1202 C C . ARG A 1 166 ? 16.602 -14.505 -0.885 1.00 57.50 166 ARG A C 1
ATOM 1204 O O . ARG A 1 166 ? 17.714 -14.838 -0.491 1.00 57.50 166 ARG A O 1
ATOM 1211 N N . LEU A 1 167 ? 16.291 -14.374 -2.170 1.00 56.47 167 LEU A N 1
ATOM 1212 C CA . LEU A 1 167 ? 17.241 -14.525 -3.259 1.00 56.47 167 LEU A CA 1
ATOM 1213 C C . LEU A 1 167 ? 17.771 -13.136 -3.640 1.00 56.47 167 LEU A C 1
ATOM 1215 O O . LEU A 1 167 ? 17.095 -12.403 -4.353 1.00 56.47 167 LEU A O 1
ATOM 1219 N N . PRO A 1 168 ? 18.990 -12.756 -3.213 1.00 48.53 168 PRO A N 1
ATOM 1220 C CA . PRO A 1 168 ? 19.587 -11.463 -3.560 1.00 48.53 168 PRO A CA 1
ATOM 1221 C C . PRO A 1 168 ? 19.946 -11.330 -5.052 1.00 48.53 168 PRO A C 1
ATOM 1223 O O . PRO A 1 168 ? 20.466 -10.297 -5.460 1.00 48.53 168 PRO A O 1
ATOM 1226 N N . ARG A 1 169 ? 19.704 -12.380 -5.846 1.00 50.22 169 ARG A N 1
ATOM 1227 C CA . ARG A 1 169 ? 20.037 -12.504 -7.264 1.00 50.22 169 ARG A CA 1
ATOM 1228 C C . ARG A 1 169 ? 18.880 -13.144 -8.027 1.00 50.22 169 ARG A C 1
ATOM 1230 O O . ARG A 1 169 ? 18.749 -14.368 -8.069 1.00 50.22 169 ARG A O 1
ATOM 1237 N N . LEU A 1 170 ? 17.999 -12.300 -8.562 1.00 54.31 170 LEU A N 1
ATOM 1238 C CA . LEU A 1 170 ? 16.860 -12.711 -9.393 1.00 54.31 170 LEU A CA 1
ATOM 1239 C C . LEU A 1 170 ? 17.291 -13.266 -10.760 1.00 54.31 170 LEU A C 1
ATOM 1241 O O . LEU A 1 170 ? 16.552 -14.037 -11.361 1.00 54.31 170 LEU A O 1
ATOM 1245 N N . ASP A 1 171 ? 18.513 -12.960 -11.183 1.00 55.09 171 ASP A N 1
ATOM 1246 C CA . ASP A 1 171 ? 19.255 -13.538 -12.309 1.00 55.09 171 ASP A CA 1
ATOM 1247 C C . ASP A 1 171 ? 19.327 -15.077 -12.253 1.00 55.09 171 ASP A C 1
ATOM 1249 O O . ASP A 1 171 ? 19.329 -15.754 -13.278 1.00 55.09 171 ASP A O 1
ATOM 1253 N N . LEU A 1 172 ? 19.263 -15.680 -11.061 1.00 54.28 172 LEU A N 1
ATOM 1254 C CA . LEU A 1 172 ? 19.198 -17.141 -10.915 1.00 54.28 172 LEU A CA 1
ATOM 1255 C C . LEU A 1 172 ? 17.836 -17.742 -11.314 1.00 54.28 172 LEU A C 1
ATOM 1257 O O . LEU A 1 172 ? 17.725 -18.960 -11.467 1.00 54.28 172 LEU A O 1
ATOM 1261 N N . MET A 1 173 ? 16.797 -16.916 -11.473 1.00 56.41 173 MET A N 1
ATOM 1262 C CA . MET A 1 173 ? 15.458 -17.338 -11.906 1.00 56.41 173 MET A CA 1
ATOM 1263 C C . MET A 1 173 ? 15.235 -17.187 -13.413 1.00 56.41 173 MET A C 1
ATOM 1265 O O . MET A 1 173 ? 14.252 -17.716 -13.933 1.00 56.41 173 MET A O 1
ATOM 1269 N N . GLU A 1 174 ? 16.162 -16.558 -14.133 1.00 57.59 174 GLU A N 1
ATOM 1270 C CA . GLU A 1 174 ? 16.132 -16.395 -15.592 1.00 57.59 174 GLU A CA 1
ATOM 1271 C C . GLU A 1 174 ? 15.867 -17.712 -16.352 1.00 57.59 174 GLU A C 1
ATOM 1273 O O . GLU A 1 174 ? 14.972 -17.742 -17.201 1.00 57.59 174 GLU A O 1
ATOM 1278 N N . PRO A 1 175 ? 16.491 -18.857 -15.993 1.00 59.81 175 PRO A N 1
ATOM 1279 C CA . PRO A 1 175 ? 16.219 -20.132 -16.660 1.00 59.81 175 PRO A CA 1
ATOM 1280 C C . PRO A 1 175 ? 14.795 -20.656 -16.420 1.00 59.81 175 PRO A C 1
ATOM 1282 O O . PRO A 1 175 ? 14.254 -21.397 -17.242 1.00 59.81 175 PRO A O 1
ATOM 1285 N N . VAL A 1 176 ? 14.181 -20.300 -15.287 1.00 61.84 176 VAL A N 1
ATOM 1286 C CA . VAL A 1 176 ? 12.809 -20.692 -14.933 1.00 61.84 176 VAL A CA 1
ATOM 1287 C C . VAL A 1 176 ? 11.805 -19.852 -15.716 1.00 61.84 176 VAL A C 1
ATOM 1289 O O . VAL A 1 176 ? 10.856 -20.411 -16.267 1.00 61.84 176 VAL A O 1
ATOM 1292 N N . PHE A 1 177 ? 12.040 -18.543 -15.837 1.00 59.97 177 PHE A N 1
ATOM 1293 C CA . PHE A 1 177 ? 11.219 -17.657 -16.666 1.00 59.97 177 PHE A CA 1
ATOM 1294 C C . PHE A 1 177 ? 11.300 -18.028 -18.152 1.00 59.97 177 PHE A C 1
ATOM 1296 O O . PHE A 1 177 ? 10.265 -18.145 -18.809 1.00 59.97 177 PHE A O 1
ATOM 1303 N N . GLU A 1 178 ? 12.496 -18.330 -18.659 1.00 60.94 178 GLU A N 1
ATOM 1304 C CA . GLU A 1 178 ? 12.706 -18.855 -20.015 1.00 60.94 178 GLU A CA 1
ATOM 1305 C C . GLU A 1 178 ? 11.946 -20.162 -20.263 1.00 60.94 178 GLU A C 1
ATOM 1307 O O . GLU A 1 178 ? 11.361 -20.379 -21.326 1.00 60.94 178 GLU A O 1
ATOM 1312 N N . ARG A 1 179 ? 11.901 -21.046 -19.263 1.00 59.06 179 ARG A N 1
ATOM 1313 C CA . ARG A 1 179 ? 11.171 -22.312 -19.361 1.00 59.06 179 ARG A CA 1
ATOM 1314 C C . ARG A 1 179 ? 9.657 -22.121 -19.280 1.00 59.06 179 ARG A C 1
ATOM 1316 O O . ARG A 1 179 ? 8.939 -22.836 -19.973 1.00 59.06 179 ARG A O 1
ATOM 1323 N N . ALA A 1 180 ? 9.180 -21.150 -18.503 1.00 53.38 180 ALA A N 1
ATOM 1324 C CA . ALA A 1 180 ? 7.768 -20.778 -18.431 1.00 53.38 180 ALA A CA 1
ATOM 1325 C C . ALA A 1 180 ? 7.265 -20.153 -19.746 1.00 53.38 180 ALA A C 1
ATOM 1327 O O . ALA A 1 180 ? 6.176 -20.500 -20.200 1.00 53.38 180 ALA A O 1
ATOM 1328 N N . ARG A 1 181 ? 8.086 -19.331 -20.422 1.00 53.72 181 ARG A N 1
ATOM 1329 C CA . ARG A 1 181 ? 7.788 -18.788 -21.767 1.00 53.72 181 ARG A CA 1
ATOM 1330 C C . ARG A 1 181 ? 7.615 -19.879 -22.832 1.00 53.72 181 ARG A C 1
ATOM 1332 O O . ARG A 1 181 ? 6.907 -19.672 -23.811 1.00 53.72 181 ARG A O 1
ATOM 1339 N N . ARG A 1 182 ? 8.233 -21.049 -22.642 1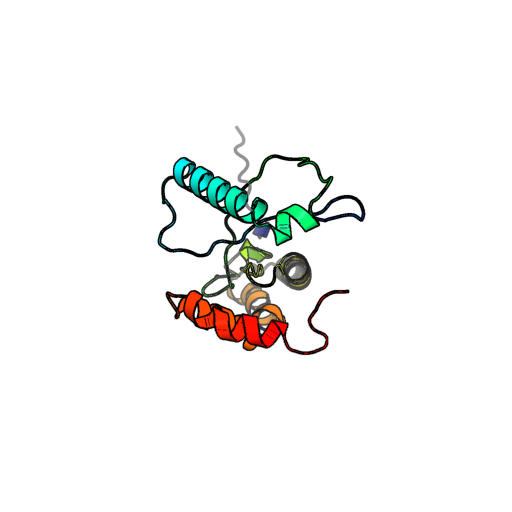.00 52.97 182 ARG A N 1
ATOM 1340 C CA . ARG A 1 182 ? 8.161 -22.197 -23.567 1.00 52.97 182 ARG A CA 1
ATOM 1341 C C . ARG A 1 182 ? 6.967 -23.124 -23.318 1.00 52.97 182 ARG A C 1
ATOM 1343 O O . ARG A 1 182 ? 6.802 -24.087 -24.064 1.00 52.97 182 ARG A O 1
ATOM 1350 N N . ILE A 1 183 ? 6.142 -22.866 -22.299 1.00 53.53 183 ILE A N 1
ATOM 1351 C CA . ILE A 1 183 ? 4.915 -23.635 -22.056 1.00 53.53 183 ILE A CA 1
ATOM 1352 C C . ILE A 1 183 ? 3.862 -23.209 -23.097 1.00 53.53 183 ILE A C 1
ATOM 1354 O O . ILE A 1 183 ? 3.476 -22.034 -23.122 1.00 53.53 183 ILE A O 1
ATOM 1358 N N . PRO A 1 184 ? 3.373 -24.126 -23.958 1.00 41.41 184 PRO A N 1
ATOM 1359 C CA . PRO A 1 184 ? 2.372 -23.798 -24.968 1.00 41.41 184 PRO A CA 1
ATOM 1360 C C . PRO A 1 184 ? 1.096 -23.272 -24.298 1.00 41.41 184 PRO A C 1
ATOM 1362 O O . PRO A 1 184 ? 0.485 -23.972 -23.494 1.00 41.41 184 PRO A O 1
ATOM 1365 N N . GLY A 1 185 ? 0.716 -22.031 -24.615 1.00 53.50 185 GLY A N 1
ATOM 1366 C CA . GLY A 1 185 ? -0.452 -21.344 -24.045 1.00 53.50 185 GLY A CA 1
ATOM 1367 C C . GLY A 1 185 ? -0.141 -20.130 -23.160 1.00 53.50 185 GLY A C 1
ATOM 1368 O O . GLY A 1 185 ? -1.068 -19.399 -22.830 1.00 53.50 185 GLY A O 1
ATOM 1369 N N . CYS A 1 186 ? 1.129 -19.879 -22.811 1.00 39.38 186 CYS A N 1
ATOM 1370 C CA . CYS A 1 186 ? 1.544 -18.689 -22.047 1.00 39.38 186 CYS A CA 1
ATOM 1371 C C . CYS A 1 186 ? 2.070 -17.533 -22.926 1.00 39.38 186 CYS A C 1
ATOM 1373 O O . CYS A 1 186 ? 2.281 -16.428 -22.429 1.00 39.38 186 CYS A O 1
ATOM 1375 N N . ALA A 1 187 ? 2.267 -17.765 -24.229 1.00 38.47 187 ALA A N 1
ATOM 1376 C CA . ALA A 1 187 ? 2.495 -16.694 -25.193 1.00 38.47 187 ALA A CA 1
ATOM 1377 C C . ALA A 1 187 ? 1.167 -15.961 -25.424 1.00 38.47 187 ALA A C 1
ATOM 1379 O O . ALA A 1 187 ? 0.202 -16.566 -25.902 1.00 38.47 187 ALA A O 1
ATOM 1380 N N . ALA A 1 188 ? 1.114 -14.689 -25.028 1.00 35.56 188 ALA A N 1
ATOM 1381 C CA . ALA A 1 188 ? -0.021 -13.815 -25.276 1.00 35.56 188 ALA A CA 1
ATOM 1382 C C . ALA A 1 188 ? -0.397 -13.850 -26.768 1.00 35.56 188 ALA A C 1
ATOM 1384 O O . ALA A 1 188 ? 0.471 -13.754 -27.638 1.00 35.56 188 ALA A O 1
ATOM 1385 N N . ARG A 1 189 ? -1.690 -14.040 -27.034 1.00 32.34 189 ARG A N 1
ATOM 1386 C CA . ARG A 1 189 ? -2.300 -13.600 -28.288 1.00 32.34 189 ARG A CA 1
ATOM 1387 C C . ARG A 1 189 ? -2.428 -12.086 -28.276 1.00 32.34 189 ARG A C 1
ATOM 1389 O O . ARG A 1 189 ? -2.664 -11.554 -27.168 1.00 32.34 189 ARG A O 1
#

Sequence (189 aa):
MQNGENGFDLVVVGAGPGGMGTAHWANVGIAVYGRNLPGEPAALEAALRSLQGDFLAEPEVARMLSGASPEETMASRIFASSGYGVRRTEAGLLRVGDAGGTSHPVSGEGIGFALQAGRPAAGWAYEAHRRRDFSASLLSGYSRQIKGLHSLAQPTTQALVSLVNRLPRLDLMEPVFERARRIPGCAAR

Secondary structure (DSSP, 8-state):
--------S-EEEEE-------TT----------SSS-SSHHHHHHHHHHHHHHHHHSHHHHHHTTT----S---------TTTT---EETTEEEEEGGGT--BTTTTB-HHHHHHHHHHHHHHHHHHHHHT---HHHHHHHHHHHTTSGGG--HHHHHHHHHHHH-S-GGGGHHHHHHHHTSTT-S--

Radius of gyration: 20.8 Å; chains: 1; bounding box: 44×57×54 Å